Protein AF-A0A2L0EKX7-F1 (afdb_monomer)

Nearest PDB structures (foldseek):
  4c5m-assembly2_A  TM=6.163E-01  e=2.357E+00  Staphylococcus aureus subsp. aureus Mu50
  4c5n-assembly2_B  TM=6.212E-01  e=2.911E+00  Staphylococcus aureus
  4c5n-assembly1_A  TM=6.226E-01  e=3.410E+00  Staphylococcus aureus
  5f3p-assembly1_A  TM=3.012E-01  e=1.909E+00  Entamoeba histolytica
  7qhm-assembly1_S  TM=2.044E-01  e=2.761E+00  Corynebacterium glutamicum ATCC 13032

pLDDT: mean 82.12, std 18.7, range [36.62, 98.56]

Secondary structure (DSSP, 8-state):
-----PPPEEEEE---TTT--EEEEEESSSS-EEEEES------------S-HHHHHHHHH-TTS-EEEE-SS-TTEE-TT---TTTSPPHHHH-HHHHHHHHHHHHHHHHHHHHHHTTS--SGGGTT-B-HHHHHHHHHHHHHHHHHHHHHHHHTT--SS-GGG--HHHHGGGTTTTTGGG-EEEESS-TTSPPB-TTTT--TTSTTTTSHHHHHHHHHHH-TTTSGGG-BHHHHHHHHHHHHHHHHHHH-SB-GGG-BSSSSSSEEEEE-----GGGSPPPGGGGT----EE-----

Foldseek 3Di:
DPPPFDQKDKDWDADDPPPQWIWMWIDRPDFIKIKIANDDDDPDDDSDSDPDVVVVVCVVRPVVGIFIDGAPDGALEDAALFDDPPQDDACVPRPVPVLVVLLVLLVVLQVLLVVVCVPQPQAPVQQQPFDPSLLVLLLSLVVLLLVLLLVSCVSQPNPPDDSVPDDLLSSLVVCPSLVQLQWWKDFPVRNNNDIDRLCVQQDNVCRQVSRLLSVLNVCCVVPVPPSRSSSGSNSSVSSSVSSVSSSCSRRNQAHPPRPGSADVGRMDTPGDDDDRRNSGHHYNVSVPDHHRDYHRDDD

Organism: Sorangium cellulosum (NCBI:txid56)

Solvent-accessible surface area (backbone atoms only — not comparable to full-atom values): 16769 Å² total; per-residue (Å²): 133,81,79,80,79,55,77,55,41,76,48,82,48,80,71,51,100,83,76,62,54,25,43,34,38,38,34,61,80,66,80,42,32,19,37,38,34,87,68,94,74,74,86,80,89,64,88,60,93,63,95,53,61,70,63,51,47,38,62,73,62,35,70,91,54,51,52,74,31,57,38,77,52,58,76,15,28,41,44,45,58,45,47,33,90,94,38,45,81,54,35,66,81,77,34,49,68,61,50,52,51,55,50,51,55,51,50,58,52,50,56,54,51,53,60,48,44,76,80,48,62,70,35,76,90,42,32,70,48,51,44,73,67,34,36,52,50,24,48,52,24,45,50,49,35,53,51,53,43,49,52,36,40,55,60,22,67,64,66,96,58,64,78,91,73,65,48,46,79,57,47,49,58,46,39,68,78,48,39,40,48,47,36,26,34,31,44,64,90,35,79,79,26,77,67,48,42,63,36,56,58,58,33,82,92,42,37,47,69,40,27,64,40,57,34,29,37,52,44,35,71,76,34,54,81,85,30,40,70,49,24,9,43,45,31,24,52,37,26,45,48,37,33,53,47,52,53,33,31,32,54,42,74,64,42,64,90,74,48,54,76,44,82,87,41,64,48,38,78,75,38,75,62,86,76,61,47,29,73,42,40,41,54,21,61,74,79,75,38,90,63,76,42,80,42,64,60,89,120

Structure (mmCIF, N/CA/C/O backbone):
data_AF-A0A2L0EKX7-F1
#
_entry.id   AF-A0A2L0EKX7-F1
#
loop_
_atom_site.group_PDB
_atom_site.id
_atom_site.type_symbol
_atom_site.label_atom_id
_atom_site.label_alt_id
_atom_site.label_comp_id
_atom_site.label_asym_id
_atom_site.label_entity_id
_atom_site.label_seq_id
_atom_site.pdbx_PDB_ins_code
_atom_site.Cartn_x
_atom_site.Cartn_y
_atom_site.Cartn_z
_atom_site.occupancy
_atom_site.B_iso_or_equiv
_atom_site.auth_seq_id
_atom_site.auth_comp_id
_atom_site.auth_asym_id
_atom_site.auth_atom_id
_atom_site.pdbx_PDB_model_num
ATOM 1 N N . MET A 1 1 ? 23.003 -1.227 -48.800 1.00 36.88 1 MET A N 1
ATOM 2 C CA . MET A 1 1 ? 23.082 -1.007 -47.342 1.00 36.88 1 MET A CA 1
ATOM 3 C C . MET A 1 1 ? 22.252 -2.082 -46.667 1.00 36.88 1 MET A C 1
ATOM 5 O O . MET A 1 1 ? 21.039 -1.962 -46.599 1.00 36.88 1 MET A O 1
ATOM 9 N N . THR A 1 2 ? 22.884 -3.186 -46.284 1.00 37.88 2 THR A N 1
ATOM 10 C CA . THR A 1 2 ? 22.258 -4.209 -45.441 1.00 37.88 2 THR A CA 1
ATOM 11 C C . THR A 1 2 ? 22.077 -3.606 -44.055 1.00 37.88 2 THR A C 1
ATOM 13 O O . THR A 1 2 ? 23.069 -3.246 -43.427 1.00 37.88 2 THR A O 1
ATOM 16 N N . ALA A 1 3 ? 20.832 -3.429 -43.613 1.00 40.19 3 ALA A N 1
ATOM 17 C CA . ALA A 1 3 ? 20.549 -3.046 -42.237 1.00 40.19 3 ALA A CA 1
ATOM 18 C C . ALA A 1 3 ? 21.161 -4.113 -41.320 1.00 40.19 3 ALA A C 1
ATOM 20 O O . ALA A 1 3 ? 20.776 -5.280 -41.388 1.00 40.19 3 ALA A O 1
ATOM 21 N N . GLU A 1 4 ? 22.163 -3.738 -40.525 1.00 42.66 4 GLU A N 1
ATOM 22 C CA . G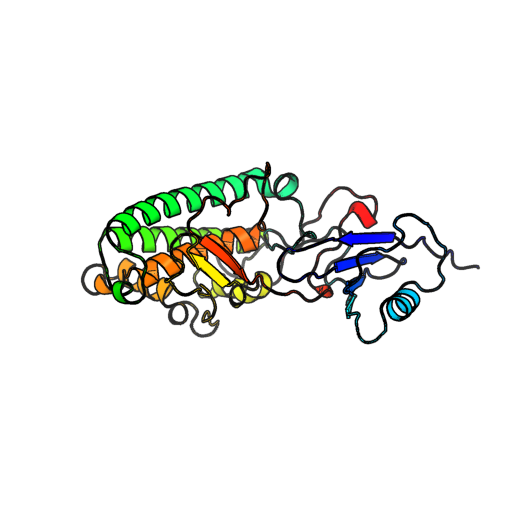LU A 1 4 ? 22.688 -4.608 -39.480 1.00 42.66 4 GLU A CA 1
ATOM 23 C C . GLU A 1 4 ? 21.555 -4.894 -38.493 1.00 42.66 4 GLU A C 1
ATOM 25 O O . GLU A 1 4 ? 21.128 -4.025 -37.733 1.00 42.66 4 GLU A O 1
ATOM 30 N N . THR A 1 5 ? 21.028 -6.117 -38.532 1.00 47.66 5 THR A N 1
ATOM 31 C CA . THR A 1 5 ? 20.102 -6.624 -37.521 1.00 47.66 5 THR A CA 1
ATOM 32 C C . THR A 1 5 ? 20.838 -6.651 -36.187 1.00 47.66 5 THR A C 1
ATOM 34 O O . THR A 1 5 ? 21.756 -7.459 -36.011 1.00 47.66 5 THR A O 1
ATOM 37 N N . LYS A 1 6 ? 20.469 -5.749 -35.270 1.00 54.22 6 LYS A N 1
ATOM 38 C CA . LYS A 1 6 ? 21.009 -5.729 -33.908 1.00 54.22 6 LYS A CA 1
ATOM 39 C C . LYS A 1 6 ? 20.701 -7.064 -33.211 1.00 54.22 6 LYS A C 1
ATOM 41 O O . LYS A 1 6 ? 19.631 -7.631 -33.439 1.00 54.22 6 LYS A O 1
ATOM 46 N N . PRO A 1 7 ? 21.625 -7.593 -32.390 1.00 56.56 7 PRO A N 1
ATOM 47 C CA . PRO A 1 7 ? 21.391 -8.829 -31.658 1.00 56.56 7 PRO A CA 1
ATOM 48 C C . PRO A 1 7 ? 20.233 -8.647 -30.675 1.00 56.56 7 PRO A C 1
ATOM 50 O O . PRO A 1 7 ? 20.170 -7.658 -29.947 1.00 56.56 7 PRO A O 1
ATOM 53 N N . VAL A 1 8 ? 19.332 -9.624 -30.661 1.00 56.97 8 VAL A N 1
ATOM 54 C CA . VAL A 1 8 ? 18.144 -9.629 -29.807 1.00 56.97 8 VAL A CA 1
ATOM 55 C C . VAL A 1 8 ? 18.555 -10.058 -28.409 1.00 56.97 8 VAL A C 1
ATOM 57 O O . VAL A 1 8 ? 19.144 -11.127 -28.233 1.00 56.97 8 VAL A O 1
ATOM 60 N N . LYS A 1 9 ? 18.226 -9.250 -27.404 1.00 62.31 9 LYS A N 1
ATOM 61 C CA . LYS A 1 9 ? 18.504 -9.564 -26.001 1.00 62.31 9 LYS A CA 1
ATOM 62 C C . LYS A 1 9 ? 17.215 -9.948 -25.297 1.00 62.31 9 LYS A C 1
ATOM 64 O O . LYS A 1 9 ? 16.202 -9.269 -25.429 1.00 62.31 9 LYS A O 1
ATOM 69 N N . CYS A 1 10 ? 17.254 -11.048 -24.550 1.00 57.09 10 CYS A N 1
ATOM 70 C CA . CYS A 1 10 ? 16.098 -11.569 -23.833 1.00 57.09 10 CYS A CA 1
ATOM 71 C C . CYS A 1 10 ? 16.437 -11.781 -22.356 1.00 57.09 10 CYS A C 1
ATOM 73 O O . CYS A 1 10 ? 17.461 -12.383 -22.031 1.00 57.09 10 CYS A O 1
ATOM 75 N N . TRP A 1 11 ? 15.571 -11.304 -21.466 1.00 60.41 11 TRP A N 1
ATOM 76 C CA . TRP A 1 11 ? 15.699 -11.484 -20.026 1.00 60.41 11 TRP A CA 1
ATOM 77 C C . TRP A 1 11 ? 14.497 -12.241 -19.472 1.00 60.41 11 TRP A C 1
ATOM 79 O O . TRP A 1 11 ? 13.352 -11.840 -19.679 1.00 60.41 11 TRP A O 1
ATOM 89 N N . HIS A 1 12 ? 14.757 -13.353 -18.780 1.00 58.75 12 HIS A N 1
ATOM 90 C CA . HIS A 1 12 ? 13.716 -14.186 -18.181 1.00 58.75 12 HIS A CA 1
ATOM 91 C C . HIS A 1 12 ? 13.520 -13.862 -16.713 1.00 58.75 12 HIS A C 1
ATOM 93 O O . HIS A 1 12 ? 14.464 -13.880 -15.925 1.00 58.75 12 HIS A O 1
ATOM 99 N N . VAL A 1 13 ? 12.264 -13.704 -16.335 1.00 57.97 13 VAL A N 1
ATOM 100 C CA . VAL A 1 13 ? 11.831 -13.528 -14.961 1.00 57.97 13 VAL A CA 1
ATOM 101 C C . VAL A 1 13 ? 10.973 -14.724 -14.576 1.00 57.97 13 VAL A C 1
ATOM 103 O O . VAL A 1 13 ? 9.872 -14.923 -15.100 1.00 57.97 13 VAL A O 1
ATOM 106 N N . LYS A 1 14 ? 11.501 -15.572 -13.684 1.00 54.91 14 LYS A N 1
ATOM 107 C CA . LYS A 1 14 ? 10.891 -16.859 -13.324 1.00 54.91 14 LYS A CA 1
ATOM 108 C C . LYS A 1 14 ? 10.283 -16.870 -11.910 1.00 54.91 14 LYS A C 1
ATOM 110 O O . LYS A 1 14 ? 10.980 -16.595 -10.943 1.00 54.91 14 LYS A O 1
ATOM 115 N N . ARG A 1 15 ? 9.039 -17.383 -11.861 1.00 54.44 15 ARG A N 1
ATOM 116 C CA . ARG A 1 15 ? 8.224 -17.949 -10.756 1.00 54.44 15 ARG A CA 1
ATOM 117 C C . ARG A 1 15 ? 7.803 -17.021 -9.602 1.00 54.44 15 ARG A C 1
ATOM 119 O O . ARG A 1 15 ? 8.579 -16.761 -8.690 1.00 54.44 15 ARG A O 1
ATOM 126 N N . THR A 1 16 ? 6.498 -16.734 -9.542 1.00 44.91 16 THR A N 1
ATOM 127 C CA . THR A 1 16 ? 5.769 -16.462 -8.290 1.00 44.91 16 THR A CA 1
ATOM 128 C C . THR A 1 16 ? 5.060 -17.737 -7.812 1.00 44.91 16 THR A C 1
ATOM 130 O O . THR A 1 16 ? 4.526 -18.501 -8.617 1.00 44.91 16 THR A O 1
ATOM 133 N N . GLY A 1 17 ? 5.056 -17.982 -6.499 1.00 40.47 17 GLY A N 1
ATOM 134 C CA . GLY A 1 17 ? 4.454 -19.168 -5.867 1.00 40.47 17 GLY A CA 1
ATOM 135 C C . GLY A 1 17 ? 2.922 -19.178 -5.792 1.00 40.47 17 GLY A C 1
ATOM 136 O O . GLY A 1 17 ? 2.373 -20.111 -5.221 1.00 40.47 17 GLY A O 1
ATOM 137 N N . VAL A 1 18 ? 2.240 -18.170 -6.352 1.00 43.12 18 VAL A N 1
ATOM 138 C CA . VAL A 1 18 ? 0.773 -18.031 -6.266 1.00 43.12 18 VAL A CA 1
ATOM 139 C C . VAL A 1 18 ? 0.099 -18.070 -7.647 1.00 43.12 18 VAL A C 1
ATOM 141 O O . VAL A 1 18 ? -0.914 -18.744 -7.785 1.00 43.12 18 VAL A O 1
ATOM 144 N N . ASN A 1 19 ? 0.687 -17.457 -8.692 1.00 49.72 19 ASN A N 1
ATOM 145 C CA . ASN A 1 19 ? 0.026 -17.303 -10.006 1.00 49.72 19 ASN A CA 1
ATOM 146 C C . ASN A 1 19 ? 0.719 -18.008 -11.195 1.00 49.72 19 ASN A C 1
ATOM 148 O O . ASN A 1 19 ? 0.167 -18.009 -12.287 1.00 49.72 19 ASN A O 1
ATOM 152 N N . ASN A 1 20 ? 1.888 -18.644 -11.018 1.00 55.91 20 ASN A N 1
ATOM 153 C CA . ASN A 1 20 ? 2.605 -19.407 -12.068 1.00 55.91 20 ASN A CA 1
ATOM 154 C C . ASN A 1 20 ? 2.961 -18.644 -13.370 1.00 55.91 20 ASN A C 1
ATOM 156 O O . ASN A 1 20 ? 3.326 -19.269 -14.367 1.00 55.91 20 ASN A O 1
ATOM 160 N N . ASP A 1 21 ? 2.937 -17.313 -13.366 1.00 57.66 21 ASP A N 1
ATOM 161 C CA . ASP A 1 21 ? 3.226 -16.511 -14.557 1.00 57.66 21 ASP A CA 1
ATOM 162 C C . ASP A 1 21 ? 4.738 -16.420 -14.858 1.00 57.66 21 ASP A C 1
ATOM 164 O O . ASP A 1 21 ? 5.555 -16.194 -13.957 1.00 57.66 21 ASP A O 1
ATOM 168 N N . HIS A 1 22 ? 5.124 -16.559 -16.133 1.00 63.16 22 HIS A N 1
ATOM 169 C CA . HIS A 1 22 ? 6.474 -16.248 -16.618 1.00 63.16 22 HIS A CA 1
ATOM 170 C C . HIS A 1 22 ? 6.474 -14.930 -17.384 1.00 63.16 22 HIS A C 1
ATOM 172 O O . HIS A 1 22 ? 5.617 -14.719 -18.244 1.00 63.16 22 HIS A O 1
ATOM 178 N N . ILE A 1 23 ? 7.467 -14.083 -17.107 1.00 68.88 23 ILE A N 1
ATOM 179 C CA . ILE A 1 23 ? 7.652 -12.801 -17.789 1.00 68.88 23 ILE A CA 1
ATOM 180 C C . ILE A 1 23 ? 8.993 -12.823 -18.522 1.00 68.88 23 ILE A C 1
ATOM 182 O O . ILE A 1 23 ? 10.018 -13.200 -17.954 1.00 68.88 23 ILE A O 1
ATOM 186 N N . TRP A 1 24 ? 8.986 -12.428 -19.789 1.00 68.62 24 TRP A N 1
ATOM 187 C CA . TRP A 1 24 ? 10.181 -12.276 -20.613 1.00 68.62 24 TRP A CA 1
ATOM 188 C C . TRP A 1 24 ? 10.269 -10.836 -21.099 1.00 68.62 24 TRP A 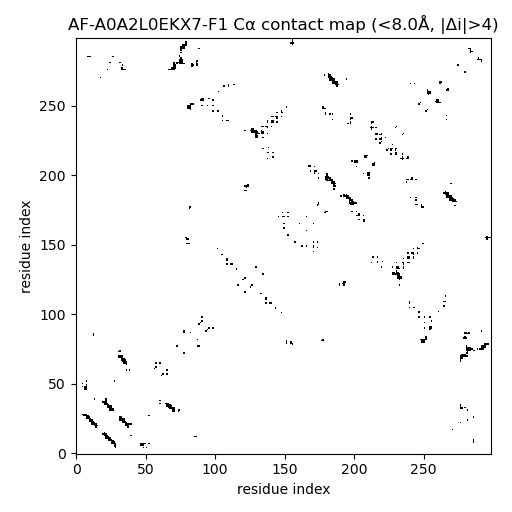C 1
ATOM 190 O O . TRP A 1 24 ? 9.284 -10.311 -21.606 1.00 68.62 24 TRP A O 1
ATOM 200 N N . VAL A 1 25 ? 11.430 -10.204 -20.966 1.00 66.69 25 VAL A N 1
ATOM 201 C CA . VAL A 1 25 ? 11.707 -8.890 -21.560 1.00 66.69 25 VAL A CA 1
ATOM 202 C C . VAL A 1 25 ? 12.544 -9.098 -22.813 1.00 66.69 25 VAL A C 1
ATOM 204 O O . VAL A 1 25 ? 13.513 -9.855 -22.765 1.00 66.69 25 VAL A O 1
ATOM 207 N N . ILE A 1 26 ? 12.192 -8.442 -23.915 1.00 66.69 26 ILE A N 1
ATOM 208 C CA . ILE A 1 26 ? 12.913 -8.533 -25.190 1.00 66.69 26 ILE A CA 1
ATOM 209 C C . ILE A 1 26 ? 13.280 -7.138 -25.681 1.00 66.69 26 ILE A C 1
ATOM 211 O O . ILE A 1 26 ? 12.448 -6.234 -25.652 1.00 66.69 26 ILE A O 1
ATOM 215 N N . ASP A 1 27 ? 14.510 -7.002 -26.165 1.00 67.81 27 ASP A N 1
ATOM 216 C CA . ASP A 1 27 ? 15.001 -5.863 -26.938 1.00 67.81 27 ASP A CA 1
ATOM 217 C C . ASP A 1 27 ? 15.516 -6.371 -28.295 1.00 67.81 27 ASP A C 1
ATOM 219 O O . ASP A 1 27 ? 16.438 -7.187 -28.347 1.00 67.81 27 ASP A O 1
ATOM 223 N N . ASP A 1 28 ? 14.887 -5.928 -29.384 1.00 62.66 28 ASP A N 1
ATOM 224 C CA . ASP A 1 28 ? 15.230 -6.253 -30.774 1.00 62.66 28 ASP A CA 1
ATOM 225 C C . ASP A 1 28 ? 15.842 -5.057 -31.535 1.00 62.66 28 ASP A C 1
ATOM 227 O O . ASP A 1 28 ? 15.971 -5.083 -32.760 1.00 62.66 28 ASP A O 1
ATOM 231 N N . GLY A 1 29 ? 16.249 -4.005 -30.814 1.00 53.81 29 GLY A N 1
ATOM 232 C CA . GLY A 1 29 ? 16.742 -2.753 -31.386 1.00 53.81 29 GLY A CA 1
ATOM 233 C C . GLY A 1 29 ? 15.667 -1.678 -31.584 1.00 53.81 29 GLY A C 1
ATOM 234 O O . GLY A 1 29 ? 16.020 -0.578 -32.023 1.00 53.81 29 GLY A O 1
ATOM 235 N N . GLY A 1 30 ? 14.402 -1.983 -31.259 1.00 57.81 30 GLY A N 1
ATOM 236 C CA . GLY A 1 30 ? 13.270 -1.059 -31.130 1.00 57.81 30 GLY A CA 1
ATOM 237 C C . GLY A 1 30 ? 12.854 -0.813 -29.662 1.00 57.81 30 GLY A C 1
ATOM 238 O O . GLY A 1 30 ? 13.700 -0.858 -28.769 1.00 57.81 30 GLY A O 1
ATOM 239 N N . PRO A 1 31 ? 11.574 -0.496 -29.370 1.00 56.25 31 PRO A N 1
ATOM 240 C CA . PRO A 1 31 ? 11.098 -0.414 -27.988 1.00 56.25 31 PRO A CA 1
ATOM 241 C C . PRO A 1 31 ? 11.121 -1.802 -27.335 1.00 56.25 31 PRO A C 1
ATOM 243 O O . PRO A 1 31 ? 10.808 -2.800 -27.977 1.00 56.25 31 PRO A O 1
ATOM 246 N N . SER A 1 32 ? 11.456 -1.874 -26.048 1.00 63.88 32 SER A N 1
ATOM 247 C CA . SER A 1 32 ? 11.429 -3.147 -25.325 1.00 63.88 32 SER A CA 1
ATOM 248 C C . SER A 1 32 ? 10.002 -3.645 -25.123 1.00 63.88 32 SER A C 1
ATOM 250 O O . SER A 1 32 ? 9.089 -2.856 -24.866 1.00 63.88 32 SER A O 1
ATOM 252 N N . TYR A 1 33 ? 9.826 -4.961 -25.189 1.00 62.16 33 TYR A N 1
ATOM 253 C CA . TYR A 1 33 ? 8.539 -5.619 -24.982 1.00 62.16 33 TYR A CA 1
ATOM 254 C C . TYR A 1 33 ? 8.595 -6.579 -23.804 1.00 62.16 33 TYR A C 1
ATOM 256 O O . TYR A 1 33 ? 9.589 -7.279 -23.604 1.00 62.16 33 TYR A O 1
ATOM 264 N N . LEU A 1 34 ? 7.491 -6.655 -23.068 1.00 67.38 34 LEU A N 1
ATOM 265 C CA . LEU A 1 34 ? 7.269 -7.637 -22.019 1.00 67.38 34 LEU A CA 1
ATOM 266 C C . LEU A 1 34 ? 6.261 -8.677 -22.498 1.00 67.38 34 LEU A C 1
ATOM 268 O O . LEU A 1 34 ? 5.191 -8.349 -23.012 1.00 67.38 34 LEU A O 1
ATOM 272 N N . ILE A 1 35 ? 6.630 -9.943 -22.333 1.00 62.81 35 ILE A N 1
ATOM 273 C CA . ILE A 1 35 ? 5.862 -11.104 -22.760 1.00 62.81 35 ILE A CA 1
ATOM 274 C C . ILE A 1 35 ? 5.468 -11.921 -21.541 1.00 62.81 35 ILE A C 1
ATOM 276 O O . ILE A 1 35 ? 6.332 -12.450 -20.840 1.00 62.81 35 ILE A O 1
ATOM 280 N N . LYS A 1 36 ? 4.162 -12.078 -21.328 1.00 64.38 36 LYS A N 1
ATOM 281 C CA . LYS A 1 36 ? 3.606 -12.945 -20.284 1.00 64.38 36 LYS A CA 1
ATOM 282 C C . LYS A 1 36 ? 3.141 -14.274 -20.883 1.00 64.38 36 LYS A C 1
ATOM 284 O O . LYS A 1 36 ? 2.358 -14.274 -21.834 1.00 64.38 36 LYS A O 1
ATOM 289 N N . GLY A 1 37 ? 3.605 -15.401 -20.335 1.00 60.59 37 GLY A N 1
ATOM 290 C CA . GLY A 1 37 ? 3.249 -16.743 -20.817 1.00 60.59 37 GLY A CA 1
ATOM 291 C C . GLY A 1 37 ? 3.456 -17.867 -19.791 1.00 60.59 37 GLY A C 1
ATOM 292 O O . GLY A 1 37 ? 4.055 -17.668 -18.741 1.00 60.59 37 GLY A O 1
ATOM 293 N N . ASN A 1 38 ? 2.982 -19.076 -20.114 1.00 56.38 38 ASN A N 1
ATOM 294 C CA . ASN A 1 38 ? 2.953 -20.240 -19.204 1.00 56.38 38 ASN A CA 1
ATOM 295 C C . ASN A 1 38 ? 4.140 -21.214 -19.356 1.00 56.38 38 ASN A C 1
ATOM 297 O O . ASN A 1 38 ? 4.052 -22.365 -18.927 1.00 56.38 38 ASN A O 1
ATOM 301 N N . TRP A 1 39 ? 5.237 -20.814 -20.007 1.00 53.22 39 TRP A N 1
ATOM 302 C CA . TRP A 1 39 ? 6.321 -21.741 -20.366 1.00 53.22 39 TRP A CA 1
ATOM 303 C C . TRP A 1 39 ? 7.660 -21.428 -19.685 1.00 53.22 39 TRP A C 1
ATOM 305 O O . TRP A 1 39 ? 8.157 -20.303 -19.711 1.00 53.22 39 TRP A O 1
ATOM 315 N N . ALA A 1 40 ? 8.265 -22.472 -19.104 1.00 50.00 40 ALA A N 1
ATOM 316 C CA . ALA A 1 40 ? 9.406 -22.390 -18.190 1.00 50.00 40 ALA A CA 1
ATOM 317 C C . ALA A 1 40 ? 10.795 -22.554 -18.833 1.00 50.00 40 ALA A C 1
ATOM 319 O O . ALA A 1 40 ? 11.796 -22.452 -18.120 1.00 50.00 40 ALA A O 1
ATOM 320 N N . ARG A 1 41 ? 10.880 -22.859 -20.134 1.00 49.78 41 ARG A N 1
ATOM 321 C CA . ARG A 1 41 ? 12.147 -23.112 -20.837 1.00 49.78 41 ARG A CA 1
ATOM 322 C C . ARG A 1 41 ? 12.135 -22.440 -22.207 1.00 49.78 41 ARG A C 1
ATOM 324 O O . ARG A 1 41 ? 11.596 -22.996 -23.156 1.00 49.78 41 ARG A O 1
ATOM 331 N N . MET A 1 42 ? 12.771 -21.278 -22.311 1.00 50.69 42 MET A N 1
ATOM 332 C CA . MET A 1 42 ? 13.424 -20.906 -23.567 1.00 50.69 42 MET A CA 1
ATOM 333 C C . MET A 1 42 ? 14.881 -21.372 -23.507 1.00 50.69 42 MET A C 1
ATOM 335 O O . MET A 1 42 ? 15.436 -21.465 -22.406 1.00 50.69 42 MET A O 1
ATOM 339 N N . PRO A 1 43 ? 15.523 -21.662 -24.648 1.00 43.06 43 PRO A N 1
ATOM 340 C CA . PRO A 1 43 ? 16.970 -21.776 -24.697 1.00 43.06 43 PRO A CA 1
ATOM 341 C C . PRO A 1 43 ? 17.560 -20.394 -24.388 1.00 43.06 43 PRO A C 1
ATOM 343 O O . PRO A 1 43 ? 17.609 -19.512 -25.239 1.00 43.06 43 PRO A O 1
ATOM 346 N N . ILE A 1 44 ? 17.949 -20.187 -23.133 1.00 45.03 44 ILE A N 1
ATOM 347 C CA . ILE A 1 44 ? 18.762 -19.045 -22.719 1.00 45.03 44 ILE A CA 1
ATOM 348 C C . ILE A 1 44 ? 20.144 -19.248 -23.364 1.00 45.03 44 ILE A C 1
ATOM 350 O O . ILE A 1 44 ? 20.696 -20.344 -23.278 1.00 45.03 44 ILE A O 1
ATOM 354 N N . ASN A 1 45 ? 20.679 -18.200 -23.995 1.00 39.78 45 ASN A N 1
ATOM 355 C CA . ASN A 1 45 ? 21.982 -18.128 -24.678 1.00 39.78 45 ASN A CA 1
ATOM 356 C C . ASN A 1 45 ? 22.095 -18.765 -26.071 1.00 39.78 45 ASN A C 1
ATOM 358 O O . ASN A 1 45 ? 22.903 -19.670 -26.282 1.00 39.78 45 ASN A O 1
ATOM 362 N N . ARG A 1 46 ? 21.424 -18.182 -27.068 1.00 39.94 46 ARG A N 1
ATOM 363 C CA . ARG A 1 46 ? 22.042 -18.037 -28.393 1.00 39.94 46 ARG A CA 1
ATOM 364 C C . ARG A 1 46 ? 21.740 -16.652 -28.945 1.00 39.94 46 ARG A C 1
ATOM 366 O O . ARG A 1 46 ? 20.577 -16.271 -29.031 1.00 39.94 46 ARG A O 1
ATOM 373 N N . GLU A 1 47 ? 22.782 -15.926 -29.337 1.00 40.00 47 GLU A N 1
ATOM 374 C CA . GLU A 1 47 ? 22.684 -14.857 -30.331 1.00 40.00 47 GLU A CA 1
ATOM 375 C C . GLU A 1 47 ? 22.188 -15.481 -31.646 1.00 40.00 47 GLU A C 1
ATOM 377 O O . GLU A 1 47 ? 22.957 -15.768 -32.560 1.00 40.00 47 GLU A O 1
ATOM 382 N N . GLU A 1 48 ? 20.901 -15.796 -31.739 1.00 43.25 48 GLU A N 1
ATOM 383 C CA . GLU A 1 48 ? 20.311 -16.174 -33.012 1.00 43.25 48 GLU A CA 1
ATOM 384 C C . GLU A 1 48 ? 19.917 -14.886 -33.721 1.00 43.25 48 GLU A C 1
ATOM 386 O O . GLU A 1 48 ? 19.070 -14.127 -33.249 1.00 43.25 48 GLU A O 1
ATOM 391 N N . LYS A 1 49 ? 20.557 -14.636 -34.869 1.00 40.19 49 LYS A N 1
ATOM 392 C CA . LYS A 1 49 ? 20.111 -13.645 -35.850 1.00 40.19 49 LYS A CA 1
ATOM 393 C C . LYS A 1 49 ? 18.719 -14.054 -36.337 1.00 40.19 49 LYS A C 1
ATOM 395 O O . LYS A 1 49 ? 18.592 -14.746 -37.343 1.00 40.19 49 LYS A O 1
ATOM 400 N N . ARG A 1 50 ? 17.678 -13.689 -35.593 1.00 48.22 50 ARG A N 1
ATOM 401 C CA . ARG A 1 50 ? 16.284 -13.904 -35.984 1.00 48.22 50 ARG A CA 1
ATOM 402 C C . ARG A 1 50 ? 15.752 -12.628 -36.612 1.00 48.22 50 ARG A C 1
ATOM 404 O O . ARG A 1 50 ? 15.954 -11.539 -36.088 1.00 48.22 50 ARG A O 1
ATOM 411 N N . SER A 1 51 ? 15.089 -12.775 -37.752 1.00 46.09 51 SER A N 1
ATOM 412 C CA . SER A 1 51 ? 14.582 -11.665 -38.560 1.00 46.09 51 SER A CA 1
ATOM 413 C C . SER A 1 51 ? 13.408 -10.922 -37.914 1.00 46.09 51 SER A C 1
ATOM 415 O O . SER A 1 51 ? 13.191 -9.766 -38.260 1.00 46.09 51 SER A O 1
ATOM 417 N N . ASN A 1 52 ? 12.658 -11.560 -37.000 1.00 54.72 52 ASN A N 1
ATOM 418 C CA . ASN A 1 52 ? 11.569 -10.931 -36.243 1.00 54.72 52 ASN A CA 1
ATOM 419 C C . ASN A 1 52 ? 11.215 -11.735 -34.964 1.00 54.72 52 ASN A C 1
ATOM 421 O O . ASN A 1 52 ? 10.420 -12.677 -35.017 1.00 54.72 52 ASN A O 1
ATOM 425 N N . PRO A 1 53 ? 11.775 -11.376 -33.796 1.00 55.41 53 PRO A N 1
ATOM 426 C CA . PRO A 1 53 ? 11.538 -12.096 -32.543 1.00 55.41 53 PRO A CA 1
ATOM 427 C C . PRO A 1 53 ? 10.082 -12.019 -32.098 1.00 55.41 53 PRO A C 1
ATOM 429 O O . PRO A 1 53 ? 9.544 -12.981 -31.569 1.00 55.41 53 PRO A O 1
ATOM 432 N N . ARG A 1 54 ? 9.406 -10.894 -32.320 1.00 55.19 54 ARG A N 1
ATOM 433 C CA . ARG A 1 54 ? 8.033 -10.702 -31.850 1.00 55.19 54 ARG A CA 1
ATOM 434 C C . ARG A 1 54 ? 7.066 -11.715 -32.471 1.00 55.19 54 ARG A C 1
ATOM 436 O O . ARG A 1 54 ? 6.268 -12.321 -31.750 1.00 55.19 54 ARG A O 1
ATOM 443 N N . ASP A 1 55 ? 7.178 -11.934 -33.779 1.00 56.34 55 ASP A N 1
ATOM 444 C CA . ASP A 1 55 ? 6.335 -12.884 -34.513 1.00 56.34 55 ASP A CA 1
ATOM 445 C C . ASP A 1 55 ? 6.714 -14.341 -34.228 1.00 56.34 55 ASP A C 1
ATOM 447 O O . ASP A 1 55 ? 5.829 -15.193 -34.095 1.00 56.34 55 ASP A O 1
ATOM 451 N N . ASP A 1 56 ? 8.005 -14.623 -34.039 1.00 58.31 56 ASP A N 1
ATOM 452 C CA . ASP A 1 56 ? 8.478 -15.946 -33.631 1.00 58.31 56 ASP A CA 1
ATOM 453 C C . ASP A 1 56 ? 7.966 -16.309 -32.235 1.00 58.31 56 ASP A C 1
ATOM 455 O O . ASP A 1 56 ? 7.474 -17.415 -32.029 1.00 58.31 56 ASP A O 1
ATOM 459 N N . PHE A 1 57 ? 8.006 -15.382 -31.275 1.00 58.00 57 PHE A N 1
ATOM 460 C CA . PHE A 1 57 ? 7.502 -15.617 -29.922 1.00 58.00 57 PHE A CA 1
ATOM 461 C C . PHE A 1 57 ? 5.979 -15.816 -29.927 1.00 58.00 57 PHE A C 1
ATOM 463 O O . PHE A 1 57 ? 5.492 -16.799 -29.368 1.00 58.00 57 PHE A O 1
ATOM 470 N N . ALA A 1 58 ? 5.213 -14.966 -30.617 1.00 56.97 58 ALA A N 1
ATOM 471 C CA . ALA A 1 58 ? 3.765 -15.154 -30.747 1.00 56.97 58 ALA A CA 1
ATOM 472 C C . ALA A 1 58 ? 3.404 -16.503 -31.407 1.00 56.97 58 ALA A C 1
ATOM 474 O O . ALA A 1 58 ? 2.394 -17.124 -31.070 1.00 56.97 58 ALA A O 1
ATOM 475 N N . THR A 1 59 ? 4.249 -16.987 -32.320 1.00 58.16 59 THR A N 1
ATOM 476 C CA . THR A 1 59 ? 4.098 -18.297 -32.966 1.00 58.16 59 THR A CA 1
ATOM 477 C C . THR A 1 59 ? 4.478 -19.451 -32.027 1.00 58.16 59 THR A C 1
ATOM 479 O O . THR A 1 59 ? 3.744 -20.435 -31.955 1.00 58.16 59 THR A O 1
ATOM 482 N N . TYR A 1 60 ? 5.557 -19.319 -31.248 1.00 52.69 60 TYR A N 1
ATOM 483 C CA . TYR A 1 60 ? 6.051 -20.339 -30.310 1.00 52.69 60 TYR A CA 1
ATOM 484 C C . TYR A 1 60 ? 5.158 -20.534 -29.078 1.00 52.69 60 TYR A C 1
ATOM 486 O O . TYR A 1 60 ? 4.959 -21.662 -28.633 1.00 52.69 60 TYR A O 1
ATOM 494 N N . PHE A 1 61 ? 4.627 -19.450 -28.511 1.00 52.91 61 PHE A N 1
ATOM 495 C CA . PHE A 1 61 ? 3.785 -19.500 -27.309 1.00 52.91 61 PHE A CA 1
ATOM 496 C C . PHE A 1 61 ? 2.287 -19.656 -27.630 1.00 52.91 61 PHE A C 1
ATOM 498 O O . PHE A 1 61 ? 1.478 -19.920 -26.735 1.00 52.91 61 PHE A O 1
ATOM 505 N N . GLY A 1 62 ? 1.933 -19.567 -28.916 1.00 48.09 62 GLY A N 1
ATOM 506 C CA . GLY A 1 62 ? 0.569 -19.568 -29.420 1.00 48.09 62 GLY A CA 1
ATOM 507 C C . GLY A 1 62 ? -0.058 -18.181 -29.304 1.00 48.09 62 GLY A C 1
ATOM 508 O O . GLY A 1 62 ? -0.255 -17.672 -28.203 1.00 48.09 62 GLY A O 1
ATOM 509 N N . LYS A 1 63 ? -0.453 -17.602 -30.445 1.00 50.44 63 LYS A N 1
ATOM 510 C CA . LYS A 1 63 ? -0.972 -16.224 -30.569 1.00 50.44 63 LYS A CA 1
ATOM 511 C C . LYS A 1 63 ? -2.104 -15.871 -29.590 1.00 50.44 63 LYS A C 1
ATOM 513 O O . LYS A 1 63 ? -2.268 -14.708 -29.251 1.00 50.44 63 LYS A O 1
ATOM 518 N N . ASN A 1 64 ? -2.841 -16.869 -29.099 1.00 49.19 64 ASN A N 1
ATOM 519 C CA . ASN A 1 64 ? -3.980 -16.700 -28.191 1.00 49.19 64 ASN A CA 1
ATOM 520 C C . ASN A 1 64 ? -3.626 -16.862 -26.695 1.00 49.19 64 ASN A C 1
ATOM 522 O O . ASN A 1 64 ? -4.525 -16.851 -25.860 1.00 49.19 64 ASN A O 1
ATOM 526 N N . LYS A 1 65 ? -2.348 -17.071 -26.339 1.00 52.16 65 LYS A N 1
ATOM 527 C CA . LYS A 1 65 ? -1.889 -17.340 -24.958 1.00 52.16 65 LYS A CA 1
ATOM 528 C C . LYS A 1 65 ? -0.747 -16.425 -24.505 1.00 52.16 65 LYS A C 1
ATOM 530 O O . LYS A 1 65 ? -0.062 -16.730 -23.530 1.00 52.16 65 LYS A O 1
ATOM 535 N N . THR A 1 66 ? -0.505 -15.331 -25.223 1.00 59.16 66 THR A N 1
ATOM 536 C CA . THR A 1 66 ? 0.679 -14.489 -25.030 1.00 59.16 66 THR A CA 1
ATOM 537 C C . THR A 1 66 ? 0.300 -13.023 -25.120 1.00 59.16 66 THR A C 1
ATOM 539 O O . THR A 1 66 ? -0.112 -12.549 -26.174 1.00 59.16 66 THR A O 1
ATOM 542 N N . LEU A 1 67 ? 0.444 -12.309 -24.005 1.00 62.56 67 LEU A N 1
ATOM 543 C CA . LEU A 1 67 ? 0.308 -10.855 -23.968 1.00 62.56 67 LEU A CA 1
ATOM 544 C C . LEU A 1 67 ? 1.686 -10.254 -24.225 1.00 62.56 67 LEU A C 1
ATOM 546 O O . LEU A 1 67 ? 2.621 -10.541 -23.475 1.00 62.56 67 LEU A O 1
ATOM 550 N N . ILE A 1 68 ? 1.799 -9.471 -25.296 1.00 67.19 68 ILE A N 1
ATOM 551 C CA . ILE A 1 68 ? 3.016 -8.759 -25.689 1.00 67.19 68 ILE A CA 1
ATOM 552 C C . ILE A 1 68 ? 2.688 -7.275 -25.691 1.00 67.19 68 ILE A C 1
ATOM 554 O O . ILE A 1 68 ? 1.944 -6.810 -26.557 1.00 67.19 68 ILE A O 1
ATOM 558 N N . GLU A 1 69 ? 3.262 -6.534 -24.753 1.00 71.12 69 GLU A N 1
ATOM 559 C CA . GLU A 1 69 ? 3.052 -5.092 -24.652 1.00 71.12 69 GLU A CA 1
ATOM 560 C C . GLU A 1 69 ? 4.395 -4.361 -24.586 1.00 71.12 69 GLU A C 1
ATOM 562 O O . GLU A 1 69 ? 5.353 -4.897 -24.018 1.00 71.12 69 GLU A O 1
ATOM 567 N N . PRO A 1 70 ? 4.500 -3.161 -25.186 1.00 75.50 70 PRO A N 1
ATOM 568 C CA . PRO A 1 70 ? 5.684 -2.332 -25.018 1.00 75.50 70 PRO A CA 1
ATOM 569 C C . PRO A 1 70 ? 5.821 -1.910 -23.551 1.00 75.50 70 PRO A C 1
ATOM 571 O O . PRO A 1 70 ? 4.824 -1.624 -22.886 1.00 75.50 70 PRO A O 1
ATOM 574 N N . CYS A 1 71 ? 7.054 -1.844 -23.054 1.00 79.81 71 CYS A N 1
ATOM 575 C CA . CYS A 1 71 ? 7.326 -1.286 -21.734 1.00 79.81 71 CYS A CA 1
ATOM 576 C C . CYS A 1 71 ? 6.880 0.184 -21.688 1.00 79.81 71 CYS A C 1
ATOM 578 O O . CYS A 1 71 ? 7.188 0.959 -22.594 1.00 79.81 71 CYS A O 1
ATOM 580 N N . SER A 1 72 ? 6.196 0.585 -20.615 1.00 85.38 72 SER A N 1
ATOM 581 C CA . SER A 1 72 ? 5.841 1.997 -20.390 1.00 85.38 72 SER A CA 1
ATOM 582 C C . SER A 1 72 ? 7.063 2.886 -20.117 1.00 85.38 72 SER A C 1
ATOM 584 O O . SER A 1 72 ? 7.042 4.079 -20.417 1.00 85.38 72 SER A O 1
ATOM 586 N N . LEU A 1 73 ? 8.136 2.302 -19.578 1.00 89.56 73 LEU A N 1
ATOM 587 C CA . LEU A 1 73 ? 9.418 2.951 -19.321 1.00 89.56 73 LEU A CA 1
ATOM 588 C C . LEU A 1 73 ? 10.526 2.365 -20.203 1.00 89.56 73 LEU A C 1
ATOM 590 O O . LEU A 1 73 ? 10.449 1.220 -20.652 1.00 89.56 73 LEU A O 1
ATOM 594 N N . GLY A 1 74 ? 11.588 3.143 -20.416 1.00 88.19 74 GLY A N 1
ATOM 595 C CA . GLY A 1 74 ? 12.789 2.673 -21.099 1.00 88.19 74 GLY A CA 1
ATOM 596 C C . GLY A 1 74 ? 13.572 1.637 -20.286 1.00 88.19 74 GLY A C 1
ATOM 597 O O . GLY A 1 74 ? 13.359 1.450 -19.087 1.00 88.19 74 GLY A O 1
ATOM 598 N N . ILE A 1 75 ? 14.534 0.973 -20.929 1.00 88.38 75 ILE A N 1
ATOM 599 C CA . ILE A 1 75 ? 15.399 -0.004 -20.255 1.00 88.38 75 ILE A CA 1
ATOM 600 C C . ILE A 1 75 ? 16.153 0.649 -19.087 1.00 88.38 75 ILE A C 1
ATOM 602 O O .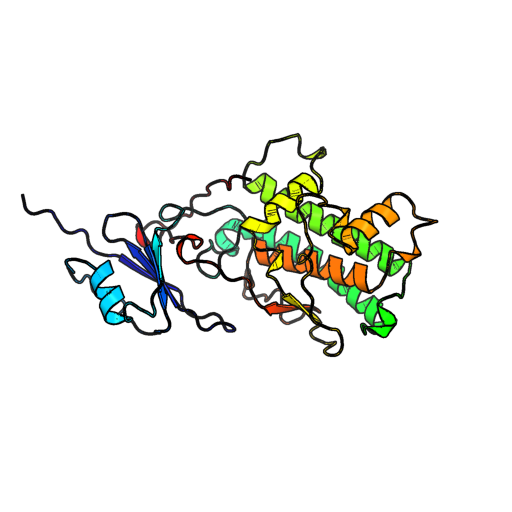 ILE A 1 75 ? 16.670 1.767 -19.191 1.00 88.38 75 ILE A O 1
ATOM 606 N N . GLY A 1 76 ? 16.204 -0.057 -17.958 1.00 89.81 76 GLY A N 1
ATOM 607 C CA . GLY A 1 76 ?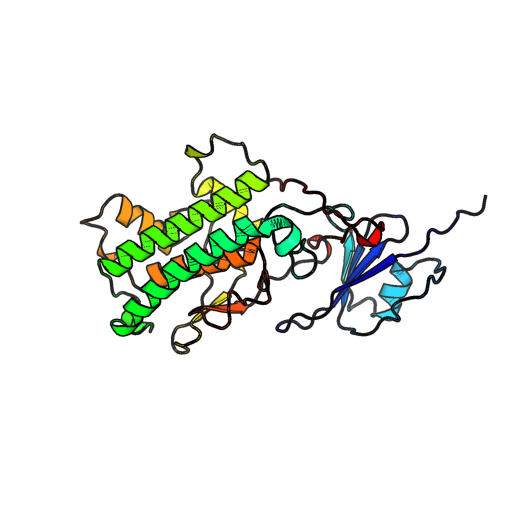 16.836 0.385 -16.722 1.00 89.81 76 GLY A CA 1
ATOM 608 C C . GLY A 1 76 ? 16.070 1.485 -15.994 1.00 89.81 76 GLY A C 1
ATOM 609 O O . GLY A 1 76 ? 16.520 1.917 -14.936 1.00 89.81 76 GLY A O 1
ATOM 610 N N . GLN A 1 77 ? 14.939 1.959 -16.524 1.00 94.06 77 GLN A N 1
ATOM 611 C CA . GLN A 1 77 ? 14.108 2.958 -15.865 1.00 94.06 77 GLN A CA 1
ATOM 612 C C . GLN A 1 77 ? 13.065 2.303 -14.962 1.00 94.06 77 GLN A C 1
ATOM 614 O O . GLN A 1 77 ? 12.534 1.237 -15.267 1.00 94.06 77 GLN A O 1
ATOM 619 N N . TYR A 1 78 ? 12.765 2.954 -13.842 1.00 95.44 78 TYR A N 1
ATOM 620 C CA . TYR A 1 78 ? 11.769 2.477 -12.888 1.00 95.44 78 TYR A CA 1
ATOM 621 C C . TYR A 1 78 ? 11.167 3.637 -12.094 1.00 95.44 78 TYR A C 1
ATOM 623 O O . TYR A 1 78 ? 11.800 4.686 -11.951 1.00 95.44 78 TYR A O 1
ATOM 631 N N . HIS A 1 79 ? 9.979 3.434 -11.524 1.00 97.25 79 HIS A N 1
ATOM 632 C CA . HIS A 1 79 ? 9.396 4.403 -10.601 1.00 97.25 79 HIS A CA 1
ATOM 633 C C . HIS A 1 79 ? 9.867 4.163 -9.158 1.00 97.25 79 HIS A C 1
ATOM 635 O O . HIS A 1 79 ? 9.703 3.051 -8.637 1.00 97.25 79 HIS A O 1
ATOM 641 N N . PRO A 1 80 ? 10.441 5.178 -8.483 1.00 97.06 80 PRO A N 1
ATOM 642 C CA . PRO A 1 80 ? 10.913 5.038 -7.114 1.00 97.06 80 PRO A CA 1
ATOM 643 C C . PRO A 1 80 ? 9.846 4.530 -6.140 1.00 97.06 80 PRO A C 1
ATOM 645 O O . PRO A 1 80 ? 8.726 5.039 -6.119 1.00 97.06 80 PRO A O 1
ATOM 648 N N . ARG A 1 81 ? 10.210 3.553 -5.296 1.00 96.44 81 ARG A N 1
ATOM 649 C CA . ARG A 1 81 ? 9.330 2.943 -4.275 1.00 96.44 81 ARG A CA 1
ATOM 650 C C . ARG A 1 81 ? 7.983 2.426 -4.813 1.00 96.44 81 ARG A C 1
ATOM 652 O O . ARG A 1 81 ? 7.001 2.389 -4.078 1.00 96.44 81 ARG A O 1
ATOM 659 N N . ILE A 1 82 ? 7.926 2.032 -6.083 1.00 96.44 82 ILE A N 1
ATOM 660 C CA . ILE A 1 82 ? 6.766 1.368 -6.685 1.00 96.44 82 ILE A CA 1
ATOM 661 C C . ILE A 1 82 ? 7.228 -0.013 -7.143 1.00 96.44 82 ILE A C 1
ATOM 663 O O . ILE A 1 82 ? 7.886 -0.157 -8.179 1.00 96.44 82 ILE A O 1
ATOM 667 N N . TYR A 1 83 ? 6.925 -1.027 -6.331 1.00 92.69 83 TYR A N 1
ATOM 668 C CA . TYR A 1 83 ? 7.375 -2.391 -6.568 1.00 92.69 83 TYR A CA 1
ATOM 669 C C . TYR A 1 83 ? 6.638 -3.034 -7.745 1.00 92.69 83 TYR A C 1
ATOM 671 O O . TYR A 1 83 ? 5.419 -2.915 -7.908 1.00 92.69 83 TYR A O 1
ATOM 679 N N . ARG A 1 84 ? 7.399 -3.766 -8.552 1.00 89.50 84 ARG A N 1
ATOM 680 C CA . ARG A 1 84 ? 6.935 -4.680 -9.586 1.00 89.50 84 ARG A CA 1
ATOM 681 C C . ARG A 1 84 ? 7.647 -6.011 -9.362 1.00 89.50 84 ARG A C 1
ATOM 683 O O . ARG A 1 84 ? 8.884 -6.027 -9.323 1.00 89.50 84 ARG A O 1
ATOM 690 N N . PRO A 1 85 ? 6.904 -7.119 -9.179 1.00 81.44 85 PRO A N 1
ATOM 691 C CA . PRO A 1 85 ? 7.495 -8.409 -8.864 1.00 81.44 85 PRO A CA 1
ATOM 692 C C . PRO A 1 85 ? 8.646 -8.766 -9.789 1.00 81.44 85 PRO A C 1
ATOM 694 O O . PRO A 1 85 ? 8.479 -8.811 -11.005 1.00 81.44 85 PRO A O 1
ATOM 697 N N . HIS A 1 86 ? 9.806 -9.023 -9.181 1.00 75.69 86 HIS A N 1
ATOM 698 C CA . HIS A 1 86 ? 11.046 -9.475 -9.818 1.00 75.69 86 HIS A CA 1
ATOM 699 C C . HIS A 1 86 ? 11.691 -8.538 -10.852 1.00 75.69 86 HIS A C 1
ATOM 701 O O . HIS A 1 86 ? 12.832 -8.783 -11.233 1.00 75.69 86 HIS A O 1
ATOM 707 N N . THR A 1 87 ? 11.006 -7.487 -11.298 1.00 83.56 87 THR A N 1
ATOM 708 C CA . THR A 1 87 ? 11.540 -6.517 -12.260 1.00 83.56 87 THR A CA 1
ATOM 709 C C . THR A 1 87 ? 11.930 -5.194 -11.619 1.00 83.56 87 THR A C 1
ATOM 711 O O . THR A 1 87 ? 12.492 -4.341 -12.288 1.00 83.56 87 THR A O 1
ATOM 714 N N . SER A 1 88 ? 11.615 -4.977 -10.344 1.00 88.31 88 SER A N 1
ATOM 715 C CA . SER A 1 88 ? 12.123 -3.829 -9.590 1.00 88.31 88 SER A CA 1
ATOM 716 C C . SER A 1 88 ? 13.611 -3.951 -9.260 1.00 88.31 88 SER A C 1
ATOM 718 O O . SER A 1 88 ? 14.124 -5.070 -9.146 1.00 88.31 88 SER A O 1
ATOM 720 N N . PRO A 1 89 ? 14.295 -2.812 -9.025 1.00 89.12 89 PRO A N 1
ATOM 721 C CA . PRO A 1 89 ? 15.604 -2.820 -8.393 1.00 89.12 89 PRO A CA 1
ATOM 722 C C . PRO A 1 89 ? 15.574 -3.630 -7.100 1.00 89.12 89 PRO A C 1
ATOM 724 O O . PRO A 1 89 ? 14.589 -3.608 -6.355 1.00 89.12 89 PRO A O 1
ATOM 727 N N . ARG A 1 90 ? 16.677 -4.321 -6.820 1.00 85.50 90 ARG A N 1
ATOM 728 C CA . ARG A 1 90 ? 16.849 -5.027 -5.555 1.00 85.50 90 ARG A CA 1
ATOM 729 C C . ARG A 1 90 ? 16.836 -4.028 -4.404 1.00 85.50 90 ARG A C 1
ATOM 731 O O . ARG A 1 90 ? 17.442 -2.955 -4.481 1.00 85.50 90 ARG A O 1
ATOM 738 N N . VAL A 1 91 ? 16.155 -4.391 -3.323 1.00 85.62 91 VAL A N 1
ATOM 739 C CA . VAL A 1 91 ? 16.041 -3.553 -2.124 1.00 85.62 91 VAL A CA 1
ATOM 740 C C . VAL A 1 91 ? 17.422 -3.260 -1.541 1.00 85.62 91 VAL A C 1
ATOM 742 O O . VAL A 1 91 ? 17.683 -2.162 -1.061 1.00 85.62 91 VAL A O 1
ATOM 745 N N . GLU A 1 92 ? 18.327 -4.227 -1.624 1.00 81.81 92 GLU A N 1
ATOM 746 C CA . GLU A 1 92 ? 19.697 -4.172 -1.124 1.00 81.81 92 GLU A CA 1
ATOM 747 C C . GLU A 1 92 ? 20.558 -3.110 -1.804 1.00 81.81 92 GLU A C 1
ATOM 749 O O . GLU A 1 92 ? 21.470 -2.578 -1.154 1.00 81.81 92 GLU A O 1
ATOM 754 N N . ASP A 1 93 ? 20.231 -2.821 -3.064 1.00 84.06 93 ASP A N 1
ATOM 755 C CA . ASP A 1 93 ? 20.955 -1.912 -3.944 1.00 84.06 93 ASP A CA 1
ATOM 756 C C . ASP A 1 93 ? 20.346 -0.504 -3.887 1.00 84.06 93 ASP A C 1
ATOM 758 O O . ASP A 1 93 ? 21.075 0.482 -3.814 1.00 84.06 93 ASP A O 1
ATOM 762 N N . ALA A 1 94 ? 19.010 -0.397 -3.874 1.00 86.94 94 ALA A N 1
ATOM 763 C CA . ALA A 1 94 ? 18.313 0.888 -3.992 1.00 86.94 94 ALA A CA 1
ATOM 764 C C . ALA A 1 94 ? 17.737 1.444 -2.676 1.00 86.94 94 ALA A C 1
ATOM 766 O O . ALA A 1 94 ? 17.616 2.660 -2.539 1.00 86.94 94 ALA A O 1
ATOM 767 N N . TYR A 1 95 ? 17.359 0.586 -1.720 1.00 90.56 95 TYR A N 1
ATOM 768 C CA . TYR A 1 95 ? 16.466 0.956 -0.607 1.00 90.56 95 TYR A CA 1
ATOM 769 C C . TYR A 1 95 ? 16.826 0.336 0.745 1.00 90.56 95 TYR A C 1
ATOM 771 O O . TYR A 1 95 ? 15.961 0.178 1.605 1.00 90.56 95 TYR A O 1
ATOM 779 N N . ARG A 1 96 ? 18.088 -0.045 0.967 1.00 88.31 96 ARG A N 1
ATOM 780 C CA . ARG A 1 96 ? 18.479 -0.822 2.155 1.00 88.31 96 ARG A CA 1
ATOM 781 C C . ARG A 1 96 ? 18.058 -0.164 3.472 1.00 88.31 96 ARG A C 1
ATOM 783 O O . ARG A 1 96 ? 17.511 -0.840 4.340 1.00 88.31 96 ARG A O 1
ATOM 790 N N . ARG A 1 97 ? 18.330 1.136 3.638 1.00 90.19 97 ARG A N 1
ATOM 791 C CA . ARG A 1 97 ? 18.055 1.860 4.894 1.00 90.19 97 ARG A CA 1
ATOM 792 C C . ARG A 1 97 ? 16.568 2.135 5.060 1.00 90.19 97 ARG A C 1
ATOM 794 O O . ARG A 1 97 ? 16.021 1.952 6.141 1.00 90.19 97 ARG A O 1
ATOM 801 N N . GLU A 1 98 ? 15.932 2.552 3.977 1.00 92.56 98 GLU A N 1
ATOM 802 C CA . GLU A 1 98 ? 14.515 2.863 3.884 1.00 92.56 98 GLU A CA 1
ATOM 803 C C . GLU A 1 98 ? 13.672 1.636 4.228 1.00 92.56 98 GLU A C 1
ATOM 805 O O . GLU A 1 98 ? 12.813 1.703 5.104 1.00 92.56 98 GLU A O 1
ATOM 810 N N . HIS A 1 99 ? 13.979 0.502 3.597 1.00 89.56 99 HIS A N 1
ATOM 811 C CA . HIS A 1 99 ? 13.330 -0.773 3.860 1.00 89.56 99 HIS A CA 1
ATOM 812 C C . HIS A 1 99 ? 13.568 -1.243 5.296 1.00 89.56 99 HIS A C 1
ATOM 814 O O . HIS A 1 99 ? 12.611 -1.603 5.974 1.00 89.56 99 HIS A O 1
ATOM 820 N N . ALA A 1 100 ? 14.811 -1.199 5.795 1.00 87.75 100 ALA A N 1
ATOM 821 C CA . ALA A 1 100 ? 15.112 -1.607 7.168 1.00 87.75 100 ALA A CA 1
ATOM 822 C C . ALA A 1 100 ? 14.340 -0.774 8.206 1.00 87.75 100 ALA A C 1
ATOM 824 O O . ALA A 1 100 ? 13.790 -1.329 9.155 1.00 87.75 100 ALA A O 1
ATOM 825 N N . SER A 1 101 ? 14.250 0.543 8.002 1.00 90.25 101 SER A N 1
ATOM 826 C CA . SER A 1 101 ? 13.496 1.440 8.880 1.00 90.25 101 SER A CA 1
ATOM 827 C C . SER A 1 101 ? 11.994 1.140 8.863 1.00 90.25 101 SER A C 1
ATOM 829 O O . SER A 1 101 ? 11.397 0.995 9.929 1.00 90.25 101 SER A O 1
ATOM 831 N N . SER A 1 102 ? 11.383 1.023 7.678 1.00 89.94 102 SER A N 1
ATOM 832 C CA . SER A 1 102 ? 9.952 0.707 7.547 1.00 89.94 102 SER A CA 1
ATOM 833 C C . SER A 1 102 ? 9.619 -0.680 8.102 1.00 89.94 102 SER A C 1
ATOM 835 O O . SER A 1 102 ? 8.615 -0.851 8.791 1.00 89.94 102 SER A O 1
ATOM 837 N N . LEU A 1 103 ? 10.494 -1.664 7.879 1.00 86.12 103 LEU A N 1
ATOM 838 C CA . LEU A 1 103 ? 10.339 -3.006 8.427 1.00 86.12 103 LEU A CA 1
ATOM 839 C C . LEU A 1 103 ? 10.416 -3.004 9.957 1.00 86.12 103 LEU A C 1
ATOM 841 O O . LEU A 1 103 ? 9.585 -3.626 10.612 1.00 86.12 103 LEU A O 1
ATOM 845 N N . GLN A 1 104 ? 11.379 -2.292 10.545 1.00 87.75 104 GLN A N 1
ATOM 846 C CA . GLN A 1 104 ? 11.494 -2.199 12.000 1.00 87.75 104 GLN A CA 1
ATOM 847 C C . GLN A 1 104 ? 10.263 -1.531 12.628 1.00 87.75 104 GLN A C 1
ATOM 849 O O . GLN A 1 104 ? 9.771 -2.001 13.656 1.00 87.75 104 GLN A O 1
ATOM 854 N N . ALA A 1 105 ? 9.749 -0.461 12.012 1.00 89.81 105 ALA A N 1
ATOM 855 C CA . ALA A 1 105 ? 8.537 0.215 12.466 1.00 89.81 105 ALA A CA 1
ATOM 856 C C . ALA A 1 105 ? 7.326 -0.731 12.438 1.00 89.81 105 ALA A C 1
ATOM 858 O O . ALA A 1 105 ? 6.655 -0.895 13.459 1.00 89.81 105 ALA A O 1
ATOM 859 N N . ALA A 1 106 ? 7.106 -1.428 11.318 1.00 88.81 106 ALA A N 1
ATOM 860 C CA . ALA A 1 106 ? 6.042 -2.420 11.190 1.00 88.81 106 ALA A CA 1
ATOM 861 C C . ALA A 1 106 ? 6.184 -3.553 12.222 1.00 88.81 106 ALA A C 1
ATOM 863 O O . ALA A 1 106 ? 5.226 -3.861 12.929 1.00 88.81 106 ALA A O 1
ATOM 864 N N . ARG A 1 107 ? 7.387 -4.119 12.398 1.00 86.94 107 ARG A N 1
ATOM 865 C CA . ARG A 1 107 ? 7.649 -5.185 13.385 1.00 86.94 107 ARG A CA 1
ATOM 866 C C . ARG A 1 107 ? 7.321 -4.752 14.813 1.00 86.94 107 ARG A C 1
ATOM 868 O O . ARG A 1 107 ? 6.698 -5.514 15.547 1.00 86.94 107 ARG A O 1
ATOM 875 N N . ASN A 1 108 ? 7.690 -3.533 15.207 1.00 90.31 108 ASN A N 1
ATOM 876 C CA . ASN A 1 108 ? 7.383 -3.013 16.544 1.00 90.31 108 ASN A CA 1
ATOM 877 C C . ASN A 1 108 ? 5.869 -2.930 16.794 1.00 90.31 108 ASN A C 1
ATOM 879 O O . ASN A 1 108 ? 5.399 -3.236 17.890 1.00 90.31 108 ASN A O 1
ATOM 883 N N . LEU A 1 109 ? 5.104 -2.532 15.776 1.00 92.94 109 LEU A N 1
ATOM 884 C CA . LEU A 1 109 ? 3.646 -2.479 15.849 1.00 92.94 109 LEU A CA 1
ATOM 885 C C . LEU A 1 109 ? 3.021 -3.878 15.909 1.00 92.94 109 LEU A C 1
ATOM 887 O O . LEU A 1 109 ? 2.124 -4.109 16.719 1.00 92.94 109 LEU A O 1
ATOM 891 N N . LEU A 1 110 ? 3.533 -4.821 15.115 1.00 91.19 110 LEU A N 1
ATOM 892 C CA . LEU A 1 110 ? 3.065 -6.208 15.101 1.00 91.19 110 LEU A CA 1
ATOM 893 C C . LEU A 1 110 ? 3.302 -6.911 16.438 1.00 91.19 110 LEU A C 1
ATOM 895 O O . LEU A 1 110 ? 2.413 -7.610 16.911 1.00 91.19 110 LEU A O 1
ATOM 899 N N . ILE A 1 111 ? 4.447 -6.687 17.091 1.00 91.00 111 ILE A N 1
ATOM 900 C CA . ILE A 1 111 ? 4.719 -7.237 18.430 1.00 91.00 111 ILE A CA 1
ATOM 901 C C . ILE A 1 111 ? 3.647 -6.783 19.430 1.00 91.00 111 ILE A C 1
ATOM 903 O O . ILE A 1 111 ? 3.076 -7.612 20.134 1.00 91.00 111 ILE A O 1
ATOM 907 N N . ARG A 1 112 ? 3.303 -5.491 19.449 1.00 93.88 112 ARG A N 1
ATOM 908 C CA . ARG A 1 112 ? 2.246 -4.981 20.339 1.00 93.88 112 ARG A CA 1
ATOM 909 C C . ARG A 1 112 ? 0.856 -5.498 19.970 1.00 93.88 112 ARG A C 1
ATOM 911 O O . ARG A 1 112 ? 0.040 -5.750 20.850 1.00 93.88 112 ARG A O 1
ATOM 918 N N . MET A 1 113 ? 0.577 -5.673 18.678 1.00 94.81 113 MET A N 1
ATOM 919 C CA . MET A 1 113 ? -0.669 -6.291 18.221 1.00 94.81 113 MET A CA 1
ATOM 920 C C . MET A 1 113 ? -0.801 -7.732 18.742 1.00 94.81 113 MET A C 1
ATOM 922 O O . MET A 1 113 ? -1.876 -8.114 19.199 1.00 94.81 113 MET A O 1
ATOM 926 N N . LYS A 1 114 ? 0.292 -8.506 18.758 1.00 92.62 114 LYS A N 1
ATOM 927 C CA . LYS A 1 114 ? 0.305 -9.859 19.342 1.00 92.62 114 LYS A CA 1
ATOM 928 C C . LYS A 1 114 ? -0.036 -9.847 20.824 1.00 92.62 114 LYS A C 1
ATOM 930 O O . LYS A 1 114 ? -0.782 -10.709 21.277 1.00 92.62 114 LYS A O 1
ATOM 935 N N . ASP A 1 115 ? 0.462 -8.867 21.573 1.00 93.81 115 ASP A N 1
ATOM 936 C CA . ASP A 1 115 ? 0.108 -8.736 22.987 1.00 93.81 115 ASP A CA 1
ATOM 937 C C . ASP A 1 115 ? -1.390 -8.487 23.183 1.00 93.81 115 ASP A C 1
ATOM 939 O O . ASP A 1 115 ? -1.984 -9.079 24.080 1.00 93.81 115 ASP A O 1
ATOM 943 N N . VAL A 1 116 ? -2.031 -7.698 22.315 1.00 96.00 116 VAL A N 1
ATOM 944 C CA . VAL A 1 116 ? -3.494 -7.523 22.324 1.00 96.00 116 VAL A CA 1
ATOM 945 C C . VAL A 1 116 ? -4.222 -8.844 22.077 1.00 96.00 116 VAL A C 1
ATOM 947 O O . VAL A 1 116 ? -5.184 -9.145 22.787 1.00 96.00 116 VAL A O 1
ATOM 950 N N . PHE A 1 117 ? -3.764 -9.650 21.115 1.00 95.44 117 PHE A N 1
ATOM 951 C CA . PHE A 1 117 ? -4.405 -10.926 20.774 1.00 95.44 117 PHE A CA 1
ATOM 952 C C . PHE A 1 117 ? -4.389 -11.942 21.923 1.00 95.44 117 PHE A C 1
ATOM 954 O O . PHE A 1 117 ? -5.249 -12.812 21.979 1.00 95.44 117 PHE A O 1
ATOM 961 N N . ARG A 1 118 ? -3.495 -11.788 22.910 1.00 94.25 118 ARG A N 1
ATOM 962 C CA . ARG A 1 118 ? -3.498 -12.606 24.138 1.00 94.25 118 ARG A CA 1
ATOM 963 C C . ARG A 1 118 ? -4.705 -12.349 25.044 1.00 94.25 118 ARG A C 1
ATOM 965 O O . ARG A 1 118 ? -4.991 -13.172 25.909 1.00 94.25 118 ARG A O 1
ATOM 972 N N . PHE A 1 119 ? -5.369 -11.204 24.889 1.00 96.06 119 PHE A N 1
ATOM 973 C CA . PHE A 1 119 ? -6.529 -10.802 25.690 1.00 96.06 119 PHE A CA 1
ATOM 974 C C . PHE A 1 119 ? -7.819 -10.754 24.872 1.00 96.06 119 PHE A C 1
ATOM 976 O O . PHE A 1 119 ? -8.900 -10.955 25.422 1.00 96.06 119 PHE A O 1
ATOM 983 N N . ILE A 1 120 ? -7.715 -10.453 23.576 1.00 96.44 120 ILE A N 1
ATOM 984 C CA . ILE A 1 120 ? -8.850 -10.329 22.665 1.00 96.44 120 ILE A CA 1
ATOM 985 C C . ILE A 1 120 ? -8.575 -11.209 21.450 1.00 96.44 120 ILE A C 1
ATOM 987 O O . ILE A 1 120 ? -7.814 -10.821 20.567 1.00 96.44 120 ILE A O 1
ATOM 991 N N . GLU A 1 121 ? -9.226 -12.369 21.393 1.00 95.75 121 GLU A N 1
ATOM 992 C CA . GLU A 1 121 ? -9.089 -13.282 20.257 1.00 95.75 121 GLU A CA 1
ATOM 993 C C . GLU A 1 121 ? -9.544 -12.580 18.959 1.00 95.75 121 GLU A C 1
ATOM 995 O O . GLU A 1 121 ? -10.668 -12.055 18.925 1.00 95.75 121 GLU A O 1
ATOM 1000 N N . PRO A 1 122 ? -8.725 -12.537 17.893 1.00 95.12 122 PRO A N 1
ATOM 1001 C CA . PRO A 1 122 ? -9.108 -11.938 16.620 1.00 95.12 122 PRO A CA 1
ATOM 1002 C C . PRO A 1 122 ? -10.073 -12.855 15.863 1.00 95.12 122 PRO A C 1
ATOM 1004 O O . PRO A 1 122 ? -9.706 -13.590 14.956 1.00 95.12 122 PRO A O 1
ATOM 1007 N N . VAL A 1 123 ? -11.349 -12.758 16.218 1.00 95.44 123 VAL A N 1
ATOM 1008 C CA . VAL A 1 123 ? -12.481 -13.390 15.527 1.00 95.44 123 VAL A CA 1
ATOM 1009 C C . VAL A 1 123 ? -13.550 -12.346 15.228 1.00 95.44 123 VAL A C 1
ATOM 1011 O O . VAL A 1 123 ? -13.599 -11.289 15.865 1.00 95.44 123 VAL A O 1
ATOM 1014 N N . SER A 1 124 ? -14.439 -12.630 14.274 1.00 94.56 124 SER A N 1
ATOM 1015 C CA . SER A 1 124 ? -15.470 -11.680 13.831 1.00 94.56 124 SER A CA 1
ATOM 1016 C C . SER A 1 124 ? -16.344 -11.142 14.971 1.00 94.56 124 SER A C 1
ATOM 1018 O O . SER A 1 124 ? -16.727 -9.975 14.953 1.00 94.56 124 SER A O 1
ATOM 1020 N N . GLN A 1 125 ? -16.616 -11.958 15.991 1.00 96.50 125 GLN A N 1
ATOM 1021 C CA . GLN A 1 125 ? -17.404 -11.595 17.171 1.00 96.50 125 GLN A CA 1
ATOM 1022 C C . GLN A 1 125 ? -16.734 -10.494 18.008 1.00 96.50 125 GLN A C 1
ATOM 1024 O O . GLN A 1 125 ? -17.422 -9.666 18.598 1.00 96.50 125 GLN A O 1
ATOM 1029 N N . ASN A 1 126 ? -15.399 -10.452 18.023 1.00 97.38 126 ASN A N 1
ATOM 1030 C CA . ASN A 1 126 ? -14.615 -9.489 18.795 1.00 97.38 126 ASN A CA 1
ATOM 1031 C C . ASN A 1 126 ? -14.230 -8.242 17.986 1.00 97.38 126 ASN A C 1
ATOM 1033 O O . ASN A 1 126 ? -13.640 -7.315 18.539 1.00 97.38 126 ASN A O 1
ATOM 1037 N N . CYS A 1 127 ? -14.576 -8.171 16.695 1.00 97.38 127 CYS A N 1
ATOM 1038 C CA . CYS A 1 127 ? -14.230 -7.045 15.823 1.00 97.38 127 CYS A CA 1
ATOM 1039 C C . CYS A 1 127 ? -14.668 -5.682 16.372 1.00 97.38 127 CYS A C 1
ATOM 1041 O O . CYS A 1 127 ? -13.984 -4.690 16.124 1.00 97.38 127 CYS A O 1
ATOM 1043 N N . GLY A 1 128 ? -15.790 -5.633 17.100 1.00 98.12 128 GLY A N 1
ATOM 1044 C CA . GLY A 1 128 ? -16.335 -4.418 17.711 1.00 98.12 128 GLY A CA 1
ATOM 1045 C C . GLY A 1 128 ? -15.706 -4.031 19.053 1.00 98.12 128 GLY A C 1
ATOM 1046 O O . GLY A 1 128 ? -15.963 -2.930 19.534 1.00 98.12 128 GLY A O 1
ATOM 1047 N N . THR A 1 129 ? -14.880 -4.891 19.657 1.00 98.19 129 THR A N 1
ATOM 1048 C CA . THR A 1 129 ? -14.202 -4.594 20.925 1.00 98.19 129 THR A CA 1
ATOM 1049 C C . THR A 1 129 ? -13.286 -3.393 20.746 1.00 98.19 129 THR A C 1
ATOM 1051 O O . THR A 1 129 ? -12.494 -3.360 19.809 1.00 98.19 129 THR A O 1
ATOM 1054 N N . TYR A 1 130 ? -13.377 -2.411 21.638 1.00 97.88 130 TYR A N 1
ATOM 1055 C CA . TYR A 1 130 ? -12.559 -1.200 21.619 1.00 97.88 130 TYR A CA 1
ATOM 1056 C C . TYR A 1 130 ? -11.840 -1.015 22.955 1.00 97.88 130 TYR A C 1
ATOM 1058 O O . TYR A 1 130 ? -12.246 -1.549 23.986 1.00 97.88 130 TYR A O 1
ATOM 1066 N N . GLY A 1 131 ? -10.741 -0.265 22.948 1.00 95.88 131 GLY A N 1
ATOM 1067 C CA . GLY A 1 131 ? -9.928 -0.086 24.145 1.00 95.88 131 GLY A CA 1
ATOM 1068 C C . GLY A 1 131 ? -8.792 0.907 23.958 1.00 95.88 131 GLY A C 1
ATOM 1069 O O . GLY A 1 131 ? -8.488 1.345 22.847 1.00 95.88 131 GLY A O 1
ATOM 1070 N N . HIS A 1 132 ? -8.143 1.278 25.062 1.00 95.50 132 HIS A N 1
ATOM 1071 C CA . HIS A 1 132 ? -7.065 2.266 25.027 1.00 95.50 132 HIS A CA 1
ATOM 1072 C C . HIS A 1 132 ? -5.848 1.773 24.245 1.00 95.50 132 HIS A C 1
ATOM 1074 O O . HIS A 1 132 ? -5.272 2.558 23.493 1.00 95.50 132 HIS A O 1
ATOM 1080 N N . GLU A 1 133 ? -5.495 0.493 24.369 1.00 97.00 133 GLU A N 1
ATOM 1081 C CA . GLU A 1 133 ? -4.389 -0.089 23.603 1.00 97.00 133 GLU A CA 1
ATOM 1082 C C . GLU A 1 133 ? -4.719 -0.151 22.105 1.00 97.00 133 GLU A C 1
ATOM 1084 O O . GLU A 1 133 ? -3.919 0.283 21.279 1.00 97.00 133 GLU A O 1
ATOM 1089 N N . LEU A 1 134 ? -5.946 -0.554 21.750 1.00 98.12 134 LEU A N 1
ATOM 1090 C CA . LEU A 1 134 ? -6.431 -0.558 20.364 1.00 98.12 134 LEU A CA 1
ATOM 1091 C C . LEU A 1 134 ? -6.402 0.843 19.744 1.00 98.12 134 LEU A C 1
ATOM 1093 O O . LEU A 1 134 ? -5.957 1.009 18.611 1.00 98.12 134 LEU A O 1
ATOM 1097 N N . ARG A 1 135 ? -6.797 1.873 20.504 1.00 97.50 135 ARG A N 1
ATOM 1098 C CA . ARG A 1 135 ? -6.689 3.279 20.085 1.00 97.50 135 ARG A CA 1
ATOM 1099 C C . ARG A 1 135 ? -5.248 3.689 19.811 1.00 97.50 135 ARG A C 1
ATOM 1101 O O . ARG A 1 135 ? -4.991 4.357 18.811 1.00 97.50 135 ARG A O 1
ATOM 1108 N N . GLN A 1 136 ? -4.324 3.360 20.711 1.00 97.38 136 GLN A N 1
ATOM 1109 C CA . GLN A 1 136 ? -2.915 3.712 20.538 1.00 97.38 136 GLN A CA 1
ATOM 1110 C C . GLN A 1 136 ? -2.336 3.043 19.292 1.00 97.38 136 GLN A C 1
ATOM 1112 O O . GLN A 1 136 ? -1.717 3.717 18.472 1.00 97.38 136 GLN A O 1
ATOM 1117 N N . LEU A 1 137 ? -2.591 1.745 19.124 1.00 97.94 137 LEU A N 1
ATOM 1118 C CA . LEU A 1 137 ? -2.140 0.986 17.965 1.00 97.94 137 LEU A CA 1
ATOM 1119 C C . LEU A 1 137 ? -2.757 1.493 16.663 1.00 97.94 137 LEU A C 1
ATOM 1121 O O . LEU A 1 137 ? -2.029 1.660 15.692 1.00 97.94 137 LEU A O 1
ATOM 1125 N N . LEU A 1 138 ? -4.050 1.829 16.656 1.00 98.56 138 LEU A N 1
ATOM 1126 C CA . LEU A 1 138 ? -4.716 2.435 15.502 1.00 98.56 138 LEU A CA 1
ATOM 1127 C C . LEU A 1 138 ? -4.044 3.753 15.084 1.00 98.56 138 LEU A C 1
ATOM 1129 O O . LEU A 1 138 ? -3.757 3.948 13.905 1.00 98.56 138 LEU A O 1
ATOM 1133 N N . ILE A 1 139 ? -3.758 4.645 16.040 1.00 97.81 139 ILE A N 1
ATOM 1134 C CA . ILE A 1 139 ? -3.093 5.930 15.766 1.00 97.81 139 ILE A CA 1
ATOM 1135 C C . ILE A 1 139 ? -1.683 5.714 15.213 1.00 97.81 139 ILE A C 1
ATOM 1137 O O . ILE A 1 139 ? -1.303 6.356 14.231 1.00 97.81 139 ILE A O 1
ATOM 1141 N N . LEU A 1 140 ? -0.908 4.817 15.825 1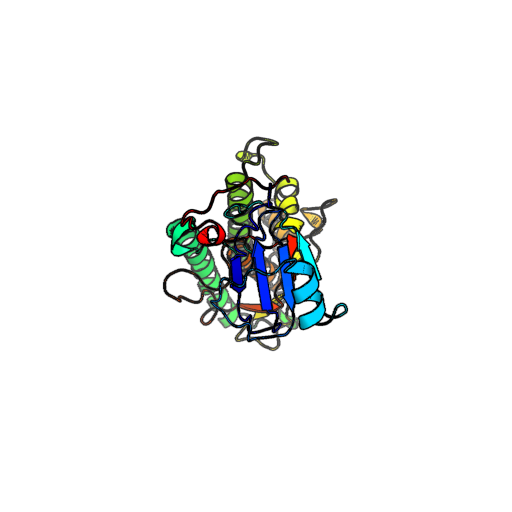.00 97.94 140 LEU A N 1
ATOM 1142 C CA . LEU A 1 140 ? 0.463 4.545 15.399 1.00 97.94 140 LEU A CA 1
ATOM 1143 C C . LEU A 1 140 ? 0.504 3.889 14.015 1.00 97.94 140 LEU A C 1
ATOM 1145 O O . LEU A 1 140 ? 1.278 4.325 13.167 1.00 97.94 140 LEU A O 1
ATOM 1149 N N . ALA A 1 141 ? -0.372 2.916 13.754 1.00 97.94 141 ALA A N 1
ATOM 1150 C CA . ALA A 1 141 ? -0.490 2.269 12.452 1.00 97.94 141 ALA A CA 1
ATOM 1151 C C . ALA A 1 141 ? -0.874 3.272 11.354 1.00 97.94 141 ALA A C 1
ATOM 1153 O O . ALA A 1 141 ? -0.222 3.322 10.315 1.00 97.94 141 ALA A O 1
ATOM 1154 N N . CYS A 1 142 ? -1.865 4.138 11.598 1.00 98.38 142 CYS A N 1
ATOM 1155 C CA . CYS A 1 142 ? -2.238 5.177 10.633 1.00 98.38 142 CYS A CA 1
ATOM 1156 C C . CYS A 1 142 ? -1.111 6.190 10.399 1.00 98.38 142 CYS A C 1
ATOM 1158 O O . CYS A 1 142 ? -0.920 6.645 9.276 1.00 98.38 142 CYS A O 1
ATOM 1160 N N . THR A 1 143 ? -0.328 6.517 11.429 1.00 97.31 143 THR A N 1
ATOM 1161 C CA . THR A 1 143 ? 0.840 7.400 11.281 1.00 97.31 143 THR A CA 1
ATOM 1162 C C . THR A 1 143 ? 1.929 6.750 10.418 1.00 97.31 143 THR A C 1
ATOM 1164 O O . THR A 1 143 ? 2.535 7.430 9.590 1.00 97.31 143 THR A O 1
ATOM 1167 N N . GLU A 1 144 ? 2.144 5.437 10.546 1.00 97.12 144 GLU A N 1
ATOM 1168 C CA . GLU A 1 144 ? 3.071 4.689 9.686 1.00 97.12 144 GLU A CA 1
ATOM 1169 C C . GLU A 1 144 ? 2.578 4.626 8.233 1.00 97.12 144 GLU A C 1
ATOM 1171 O O . GLU A 1 144 ? 3.361 4.842 7.307 1.00 97.12 144 GLU A O 1
ATOM 1176 N N . VAL A 1 145 ? 1.271 4.426 8.021 1.00 98.19 145 VAL A N 1
ATOM 1177 C CA . VAL A 1 145 ? 0.645 4.530 6.692 1.00 98.19 145 VAL A CA 1
ATOM 1178 C C . VAL A 1 145 ? 0.909 5.913 6.092 1.00 98.19 145 VAL A C 1
ATOM 1180 O O . VAL A 1 145 ? 1.398 6.004 4.969 1.00 98.19 145 VAL A O 1
ATOM 1183 N N . GLU A 1 146 ? 0.625 6.997 6.823 1.00 98.00 146 GLU A N 1
ATOM 1184 C CA . GLU A 1 146 ? 0.863 8.363 6.340 1.00 98.00 146 GLU A CA 1
ATOM 1185 C C . GLU A 1 146 ? 2.339 8.597 5.994 1.00 98.00 146 GLU A C 1
ATOM 1187 O O . GLU A 1 146 ? 2.642 9.173 4.948 1.00 98.00 146 GLU A O 1
ATOM 1192 N N . SER A 1 147 ? 3.258 8.138 6.848 1.00 97.50 147 SER A N 1
ATOM 1193 C CA . SER A 1 147 ? 4.707 8.227 6.629 1.00 97.50 147 SER A CA 1
ATOM 1194 C C . SER A 1 147 ? 5.131 7.495 5.353 1.00 97.50 147 SER A C 1
ATOM 1196 O O . SER A 1 147 ? 5.815 8.065 4.499 1.00 97.50 147 SER A O 1
ATOM 1198 N N . SER A 1 148 ? 4.650 6.264 5.171 1.00 97.62 148 SER A N 1
ATOM 1199 C CA . SER A 1 148 ? 4.890 5.461 3.973 1.00 97.62 148 SER A CA 1
ATOM 1200 C C . SER A 1 148 ? 4.343 6.136 2.713 1.00 97.62 148 SER A C 1
ATOM 1202 O O . SER A 1 148 ? 5.065 6.261 1.723 1.00 97.62 148 SER A O 1
ATOM 1204 N N . CYS A 1 149 ? 3.115 6.661 2.753 1.00 98.38 149 CYS A N 1
ATOM 1205 C CA . CYS A 1 149 ? 2.528 7.390 1.630 1.00 98.38 149 CYS A CA 1
ATOM 1206 C C . CYS A 1 149 ? 3.357 8.628 1.255 1.00 98.38 149 CYS A C 1
ATOM 1208 O O . CYS A 1 149 ? 3.691 8.830 0.084 1.00 98.38 149 CYS A O 1
ATOM 1210 N N . LYS A 1 150 ? 3.753 9.437 2.247 1.00 98.06 150 LYS A N 1
ATOM 1211 C CA . LYS A 1 150 ? 4.630 10.600 2.034 1.00 98.06 150 LYS A CA 1
ATOM 1212 C C . LYS A 1 150 ? 5.957 10.192 1.405 1.00 98.06 150 LYS A C 1
ATOM 1214 O O . LYS A 1 150 ? 6.430 10.866 0.493 1.00 98.06 150 LYS A O 1
ATOM 1219 N N . ALA A 1 151 ? 6.548 9.086 1.849 1.00 97.75 151 ALA A N 1
ATOM 1220 C CA . ALA A 1 151 ? 7.825 8.626 1.327 1.00 97.75 151 ALA A CA 1
ATOM 1221 C C . ALA A 1 151 ? 7.755 8.258 -0.166 1.00 97.75 151 ALA A C 1
ATOM 1223 O O . ALA A 1 151 ? 8.676 8.599 -0.910 1.00 97.75 151 ALA A O 1
ATOM 1224 N N . VAL A 1 152 ? 6.662 7.634 -0.625 1.00 98.38 152 VAL A N 1
ATOM 1225 C CA . VAL A 1 152 ? 6.444 7.333 -2.054 1.00 98.38 152 VAL A CA 1
ATOM 1226 C C . VAL A 1 152 ? 6.232 8.611 -2.864 1.00 98.38 152 VAL A C 1
ATOM 1228 O O . VAL A 1 152 ? 6.900 8.803 -3.881 1.00 98.38 152 VAL A O 1
ATOM 1231 N N . LEU A 1 153 ? 5.361 9.514 -2.399 1.00 98.44 153 LEU A N 1
ATOM 1232 C CA . LEU A 1 153 ? 5.101 10.798 -3.062 1.00 98.44 153 LEU A CA 1
ATOM 1233 C C . LEU A 1 153 ? 6.389 11.625 -3.208 1.00 98.44 153 LEU A C 1
ATOM 1235 O O . LEU A 1 153 ? 6.704 12.115 -4.293 1.00 98.44 153 LEU A O 1
ATOM 1239 N N . LYS A 1 154 ? 7.180 11.713 -2.134 1.00 97.44 154 LYS A N 1
ATOM 1240 C CA . LYS A 1 154 ? 8.465 12.420 -2.108 1.00 97.44 154 LYS A CA 1
ATOM 1241 C C . LYS A 1 154 ? 9.492 11.799 -3.050 1.00 97.44 154 LYS A C 1
ATOM 1243 O O . LYS A 1 154 ? 10.157 12.528 -3.781 1.00 97.44 154 LYS A O 1
ATOM 1248 N N . ALA A 1 155 ? 9.606 10.470 -3.060 1.00 97.38 155 ALA A N 1
ATOM 1249 C CA . ALA A 1 155 ? 10.536 9.760 -3.938 1.00 97.38 155 ALA A CA 1
ATOM 1250 C C . ALA A 1 155 ? 10.221 9.954 -5.431 1.00 97.38 155 ALA A C 1
ATOM 1252 O O . ALA A 1 155 ? 11.105 9.780 -6.260 1.00 97.38 155 ALA A O 1
ATOM 1253 N N . ASN A 1 156 ? 8.988 10.346 -5.757 1.00 98.06 156 ASN A N 1
ATOM 1254 C CA . ASN A 1 156 ? 8.513 10.607 -7.114 1.00 98.06 156 ASN A CA 1
ATOM 1255 C C . ASN A 1 156 ? 8.320 12.110 -7.399 1.00 98.06 156 ASN A C 1
ATOM 1257 O O . ASN A 1 156 ? 7.648 12.479 -8.357 1.00 98.06 156 ASN A O 1
ATOM 1261 N N . GLY A 1 157 ? 8.890 12.996 -6.575 1.00 96.75 157 GLY A N 1
ATOM 1262 C CA . GLY A 1 157 ? 8.901 14.438 -6.838 1.00 96.75 157 GLY A CA 1
ATOM 1263 C C . GLY A 1 157 ? 7.534 15.126 -6.765 1.00 96.75 157 GLY A C 1
ATOM 1264 O O . GLY A 1 157 ? 7.358 16.184 -7.371 1.00 96.75 157 GLY A O 1
ATOM 1265 N N . TYR A 1 158 ? 6.566 14.558 -6.039 1.00 97.44 158 TYR A N 1
ATOM 1266 C CA . TYR A 1 158 ? 5.255 15.177 -5.851 1.00 97.44 158 TYR A CA 1
ATOM 1267 C C . TYR A 1 158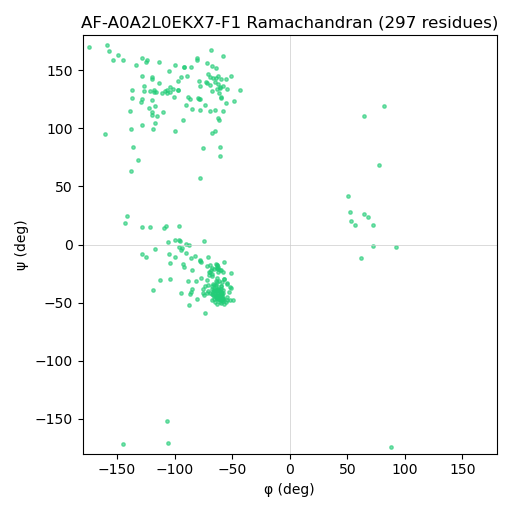 ? 5.382 16.556 -5.182 1.00 97.44 158 TYR A C 1
ATOM 1269 O O . TYR A 1 158 ? 5.996 16.686 -4.124 1.00 97.44 158 TYR A O 1
ATOM 1277 N N . SER A 1 159 ? 4.800 17.592 -5.794 1.00 93.69 159 SER A N 1
ATOM 1278 C CA . SER A 1 159 ? 5.004 18.990 -5.377 1.00 93.69 159 SER A CA 1
ATOM 1279 C C . SER A 1 159 ? 3.759 19.878 -5.496 1.00 93.69 159 SER A C 1
ATOM 1281 O O . SER A 1 159 ? 3.869 21.100 -5.439 1.00 93.69 159 SER A O 1
ATOM 1283 N N . ALA A 1 160 ? 2.558 19.290 -5.590 1.00 90.94 160 ALA A N 1
ATOM 1284 C CA . ALA A 1 160 ? 1.305 20.047 -5.732 1.00 90.94 160 ALA A CA 1
ATOM 1285 C C . ALA A 1 160 ? 1.066 21.064 -4.595 1.00 90.94 160 ALA A C 1
ATOM 1287 O O . ALA A 1 160 ? 0.424 22.093 -4.790 1.00 90.94 160 ALA A O 1
ATOM 1288 N N . LYS A 1 161 ? 1.580 20.770 -3.396 1.00 93.12 161 LYS A N 1
ATOM 1289 C CA . LYS A 1 161 ? 1.594 21.655 -2.222 1.00 93.12 161 LYS A CA 1
ATOM 1290 C C . LYS A 1 161 ? 2.725 21.238 -1.265 1.00 93.12 161 LYS A C 1
ATOM 1292 O O . LYS A 1 161 ? 3.252 20.134 -1.423 1.00 93.12 161 LYS A O 1
ATOM 1297 N N . PRO A 1 162 ? 3.088 22.067 -0.263 1.00 94.06 162 PRO A N 1
ATOM 1298 C CA . PRO A 1 162 ? 4.118 21.714 0.716 1.00 94.06 162 PRO A CA 1
ATOM 1299 C C . PRO A 1 162 ? 3.829 20.384 1.428 1.00 94.06 162 PRO A C 1
ATOM 1301 O O . PRO A 1 162 ? 2.678 20.120 1.778 1.00 94.06 162 PRO A O 1
ATOM 1304 N N . GLU A 1 163 ? 4.876 19.595 1.699 1.00 91.75 163 GLU A N 1
ATOM 1305 C CA . GLU A 1 163 ? 4.799 18.266 2.342 1.00 91.75 163 GLU A CA 1
ATOM 1306 C C . GLU A 1 163 ? 3.999 18.283 3.657 1.00 91.75 163 GLU A C 1
ATOM 1308 O O . GLU A 1 163 ? 3.212 17.380 3.938 1.00 91.75 163 GLU A O 1
ATOM 1313 N N . SER A 1 164 ? 4.119 19.361 4.437 1.00 92.44 164 SER A N 1
ATOM 1314 C CA . SER A 1 164 ? 3.390 19.552 5.698 1.00 92.44 164 SER A CA 1
ATOM 1315 C C . SER A 1 164 ? 1.868 19.646 5.542 1.00 92.44 164 SER A C 1
ATOM 1317 O O . SER A 1 164 ? 1.148 19.497 6.526 1.00 92.44 164 SER A O 1
ATOM 1319 N N . LYS A 1 165 ? 1.371 19.893 4.325 1.00 95.44 165 LYS A N 1
ATOM 1320 C CA . LYS A 1 165 ? -0.057 20.007 3.999 1.00 95.44 165 LYS A CA 1
ATOM 1321 C C . LYS A 1 165 ? -0.602 18.789 3.250 1.00 95.44 165 LYS A C 1
ATOM 1323 O O . LYS A 1 165 ? -1.771 18.814 2.848 1.00 95.44 165 LYS A O 1
ATOM 1328 N N . TRP A 1 166 ? 0.215 17.762 3.009 1.00 97.06 166 TRP A N 1
ATOM 1329 C CA . TRP A 1 166 ? -0.267 16.525 2.395 1.00 97.06 166 TRP A CA 1
ATOM 1330 C C . TRP A 1 166 ? -1.266 15.826 3.313 1.00 97.06 166 TRP A C 1
ATOM 1332 O O . TRP A 1 166 ? -1.129 15.829 4.536 1.00 97.06 166 TRP A O 1
ATOM 1342 N N . ASN A 1 167 ? -2.310 15.282 2.704 1.00 96.06 167 ASN A N 1
ATOM 1343 C CA . ASN A 1 167 ? -3.418 14.629 3.379 1.00 96.06 167 ASN A CA 1
ATOM 1344 C C . ASN A 1 167 ? -3.928 13.452 2.533 1.00 96.06 167 ASN A C 1
ATOM 1346 O O . ASN A 1 167 ? -3.325 13.080 1.528 1.00 96.06 167 ASN A O 1
ATOM 1350 N N . THR A 1 168 ? -5.047 12.858 2.930 1.00 96.38 168 THR A N 1
ATOM 1351 C CA . THR A 1 168 ? -5.636 11.701 2.242 1.00 96.38 168 THR A CA 1
ATOM 1352 C C . THR A 1 168 ? -5.955 11.936 0.774 1.00 96.38 168 THR A C 1
ATOM 1354 O O . THR A 1 168 ? -5.844 10.992 -0.001 1.00 96.38 168 THR A O 1
ATOM 1357 N N . ALA A 1 169 ? -6.279 13.165 0.361 1.00 97.12 169 ALA A N 1
ATOM 1358 C CA . ALA A 1 169 ? -6.497 13.488 -1.049 1.00 97.12 169 ALA A CA 1
ATOM 1359 C C . ALA A 1 169 ? -5.206 13.414 -1.883 1.00 97.12 169 ALA A C 1
ATOM 1361 O O . ALA A 1 169 ? -5.262 13.236 -3.097 1.00 97.12 169 ALA A O 1
ATOM 1362 N N . ASP A 1 170 ? -4.038 13.519 -1.247 1.00 98.00 170 ASP A N 1
ATOM 1363 C CA . ASP A 1 170 ? -2.749 13.255 -1.887 1.00 98.00 170 ASP A CA 1
ATOM 1364 C C . ASP A 1 170 ? -2.396 11.769 -1.808 1.00 98.00 170 ASP A C 1
ATOM 1366 O O . ASP A 1 170 ? -1.950 11.185 -2.790 1.00 98.00 170 ASP A O 1
ATOM 1370 N N . TYR A 1 171 ? -2.621 11.138 -0.652 1.00 98.25 171 TYR A N 1
ATOM 1371 C CA . TYR A 1 171 ? -2.257 9.737 -0.437 1.00 98.25 171 TYR A CA 1
ATOM 1372 C C . TYR A 1 171 ? -3.067 8.778 -1.315 1.00 98.25 171 TYR A C 1
ATOM 1374 O O . TYR A 1 171 ? -2.512 7.795 -1.796 1.00 98.25 171 TYR A O 1
ATOM 1382 N N . VAL A 1 172 ? -4.343 9.078 -1.584 1.00 98.06 172 VAL A N 1
ATOM 1383 C CA . VAL A 1 172 ? -5.208 8.236 -2.431 1.00 98.06 172 VAL A CA 1
ATOM 1384 C C . VAL A 1 172 ? -4.687 8.117 -3.865 1.00 98.06 172 VAL A C 1
ATOM 1386 O O . VAL A 1 172 ? -4.967 7.135 -4.542 1.00 98.06 172 VAL A O 1
ATOM 1389 N N . LYS A 1 173 ? -3.843 9.051 -4.323 1.00 97.81 173 LYS A N 1
ATOM 1390 C CA . LYS A 1 173 ? -3.184 8.964 -5.637 1.00 97.81 173 LYS A CA 1
ATOM 1391 C C . LYS A 1 173 ? -2.244 7.765 -5.751 1.00 97.81 173 LYS A C 1
ATOM 1393 O O . LYS A 1 173 ? -1.902 7.358 -6.855 1.00 97.81 173 LYS A O 1
ATOM 1398 N N . LEU A 1 174 ? -1.846 7.172 -4.623 1.00 98.25 174 LEU A N 1
ATOM 1399 C CA . LEU A 1 174 ? -1.040 5.955 -4.585 1.00 98.25 174 LEU A CA 1
ATOM 1400 C C . LEU A 1 174 ? -1.847 4.686 -4.886 1.00 98.25 174 LEU A C 1
ATOM 1402 O O . LEU A 1 174 ? -1.247 3.655 -5.188 1.00 98.25 174 LEU A O 1
ATOM 1406 N N . LEU A 1 175 ? -3.184 4.757 -4.835 1.00 97.25 175 LEU A N 1
ATOM 1407 C CA . LEU A 1 175 ? -4.087 3.625 -5.047 1.00 97.25 175 LEU A CA 1
ATOM 1408 C C . LEU A 1 175 ? -3.781 2.880 -6.350 1.00 97.25 175 LEU A C 1
ATOM 1410 O O . LEU A 1 175 ? -3.633 1.659 -6.339 1.00 97.25 175 LEU A O 1
ATOM 1414 N N . ILE A 1 176 ? -3.626 3.627 -7.446 1.00 95.94 176 ILE A N 1
ATOM 1415 C CA . ILE A 1 176 ? -3.355 3.094 -8.784 1.00 95.94 176 ILE A CA 1
ATOM 1416 C C . ILE A 1 176 ? -1.905 2.593 -8.925 1.00 95.94 176 ILE A C 1
ATOM 1418 O O . ILE A 1 176 ? -1.725 1.404 -9.187 1.00 95.94 176 ILE A O 1
ATOM 1422 N N . PRO A 1 177 ? -0.847 3.410 -8.732 1.00 96.50 177 PRO A N 1
ATOM 1423 C CA . PRO A 1 177 ? 0.529 2.974 -8.998 1.00 96.50 177 PRO A CA 1
ATOM 1424 C C . PRO A 1 177 ? 0.985 1.786 -8.141 1.00 96.50 177 PRO A C 1
ATOM 1426 O O . PRO A 1 177 ? 1.785 0.964 -8.606 1.00 96.50 177 PRO A O 1
ATOM 1429 N N . LEU A 1 178 ? 0.471 1.674 -6.912 1.00 96.88 178 LEU A N 1
ATOM 1430 C CA . LEU A 1 178 ? 0.785 0.590 -5.977 1.00 96.88 178 LEU A CA 1
ATOM 1431 C C . LEU A 1 178 ? -0.246 -0.556 -5.994 1.00 96.88 178 LEU A C 1
ATOM 1433 O O . LEU A 1 178 ? -0.057 -1.542 -5.277 1.00 96.88 178 LEU A O 1
ATOM 1437 N N . ARG A 1 179 ? -1.318 -0.443 -6.797 1.00 95.94 179 ARG A N 1
ATOM 1438 C CA . ARG A 1 179 ? -2.450 -1.389 -6.857 1.00 95.94 179 ARG A CA 1
ATOM 1439 C C . ARG A 1 179 ? -3.035 -1.710 -5.473 1.00 95.94 179 ARG A C 1
ATOM 1441 O O . ARG A 1 179 ? -3.316 -2.866 -5.167 1.00 95.94 179 ARG A O 1
ATOM 1448 N N . LEU A 1 180 ? -3.178 -0.706 -4.601 1.00 97.50 180 LEU A N 1
ATOM 1449 C CA . LEU A 1 180 ? -3.439 -0.924 -3.166 1.00 97.50 180 LEU A CA 1
ATOM 1450 C C . LEU A 1 180 ? -4.732 -1.705 -2.889 1.00 97.50 180 LEU A C 1
ATOM 1452 O O . LEU A 1 180 ? -4.749 -2.537 -1.985 1.00 97.50 180 LEU A O 1
ATOM 1456 N N . SER A 1 181 ? -5.783 -1.492 -3.684 1.00 96.94 181 SER A N 1
ATOM 1457 C CA . SER A 1 181 ? -7.069 -2.191 -3.553 1.00 96.94 181 SER A CA 1
ATOM 1458 C C . SER A 1 181 ? -7.025 -3.669 -3.959 1.00 96.94 181 SER A C 1
ATOM 1460 O O . SER A 1 181 ? -7.977 -4.403 -3.701 1.00 96.94 181 SER A O 1
ATOM 1462 N N . GLU A 1 182 ? -5.942 -4.135 -4.586 1.00 95.56 182 GLU A N 1
ATOM 1463 C CA . GLU A 1 182 ? -5.800 -5.526 -5.030 1.00 95.56 182 GLU A CA 1
ATOM 1464 C C . GLU A 1 182 ? -5.100 -6.421 -3.999 1.00 95.56 182 GLU A C 1
ATOM 1466 O O . GLU A 1 182 ? -5.213 -7.645 -4.080 1.00 95.56 182 GLU A O 1
ATOM 1471 N N . TRP A 1 183 ? -4.410 -5.837 -3.016 1.00 94.50 183 TRP A N 1
ATOM 1472 C CA . TRP A 1 183 ? -3.701 -6.592 -1.985 1.00 94.50 183 TRP A CA 1
ATOM 1473 C C . TRP A 1 183 ? -4.675 -7.204 -0.984 1.00 94.50 183 TRP A C 1
ATOM 1475 O O . TRP A 1 183 ? -5.382 -6.486 -0.277 1.00 94.50 183 TRP A O 1
ATOM 1485 N N . GLU A 1 184 ? -4.656 -8.531 -0.876 1.00 95.38 184 GLU A N 1
ATOM 1486 C CA . GLU A 1 184 ? -5.411 -9.268 0.135 1.00 95.38 184 GLU A CA 1
ATOM 1487 C C . GLU A 1 184 ? -4.463 -9.892 1.153 1.00 95.38 184 GLU A C 1
ATOM 1489 O O . GLU A 1 184 ? -3.500 -10.579 0.794 1.00 95.38 184 GLU A O 1
ATOM 1494 N N . VAL A 1 185 ? -4.757 -9.675 2.430 1.00 93.69 185 VAL A N 1
ATOM 1495 C CA . VAL A 1 185 ? -3.973 -10.176 3.558 1.00 93.69 185 VAL A CA 1
ATOM 1496 C C . VAL A 1 185 ? -4.846 -10.991 4.499 1.00 93.69 185 VAL A C 1
ATOM 1498 O O . VAL A 1 185 ? -6.072 -10.872 4.509 1.00 93.69 185 VAL A O 1
ATOM 1501 N N . ALA A 1 186 ? -4.209 -11.842 5.289 1.00 93.81 186 ALA A N 1
ATOM 1502 C CA . ALA A 1 186 ? -4.869 -12.654 6.298 1.00 93.81 186 ALA A CA 1
ATOM 1503 C C . ALA A 1 186 ? -3.973 -12.815 7.523 1.00 93.81 186 ALA A C 1
ATOM 1505 O O . ALA A 1 186 ? -2.751 -12.657 7.426 1.00 93.81 186 ALA A O 1
ATOM 1506 N N . LEU A 1 187 ? -4.586 -13.145 8.661 1.00 93.31 187 LEU A N 1
ATOM 1507 C CA . LEU A 1 187 ? -3.850 -13.466 9.876 1.00 93.31 187 LEU A CA 1
ATOM 1508 C C . LEU A 1 187 ? -3.315 -14.901 9.801 1.00 93.31 187 LEU A C 1
ATOM 1510 O O . LEU A 1 187 ? -4.063 -15.847 9.564 1.00 93.31 187 LEU A O 1
ATOM 1514 N N . ARG A 1 188 ? -2.005 -15.071 9.984 1.00 89.75 188 ARG A N 1
ATOM 1515 C CA . ARG A 1 188 ? -1.296 -16.351 9.839 1.00 89.75 188 ARG A CA 1
ATOM 1516 C C . ARG A 1 188 ? -1.717 -17.370 10.891 1.00 89.75 188 ARG A C 1
ATOM 1518 O O . ARG A 1 188 ? -1.919 -18.533 10.557 1.00 89.75 188 ARG A O 1
ATOM 1525 N N . TYR A 1 189 ? -1.821 -16.935 12.144 1.00 90.00 189 TYR A N 1
ATOM 1526 C CA . TYR A 1 189 ? -2.102 -17.807 13.287 1.00 90.00 189 TYR A CA 1
ATOM 1527 C C . TYR A 1 189 ? -3.570 -17.777 13.727 1.00 90.00 189 TYR A C 1
ATOM 1529 O O . TYR A 1 189 ? -3.928 -18.445 14.690 1.00 90.00 189 TYR A O 1
ATOM 1537 N N . HIS A 1 190 ? -4.420 -17.053 12.992 1.00 92.00 190 HIS A N 1
ATOM 1538 C CA . HIS A 1 190 ? -5.842 -16.892 13.294 1.00 92.00 190 HIS A CA 1
ATOM 1539 C C . HIS A 1 190 ? -6.677 -17.149 12.027 1.00 92.00 190 HIS A C 1
ATOM 1541 O O . HIS A 1 190 ? -7.182 -16.205 11.417 1.00 92.00 190 HIS A O 1
ATOM 1547 N N . PRO A 1 191 ? -6.791 -18.419 11.586 1.00 89.94 191 PRO A N 1
ATOM 1548 C CA . PRO A 1 191 ? -7.443 -18.778 10.322 1.00 89.94 191 PRO A CA 1
ATOM 1549 C C . PRO A 1 191 ? -8.951 -18.488 10.300 1.00 89.94 191 PRO A C 1
ATOM 1551 O O . PRO A 1 191 ? -9.522 -18.350 9.219 1.00 89.94 191 PRO A O 1
ATOM 1554 N N . ASP A 1 192 ? -9.580 -18.371 11.472 1.00 90.38 192 ASP A N 1
ATOM 1555 C CA . ASP A 1 192 ? -10.999 -18.028 11.615 1.00 90.38 192 ASP A CA 1
ATOM 1556 C C . ASP A 1 192 ? -11.266 -16.527 11.419 1.00 90.38 192 ASP A C 1
ATOM 1558 O O . ASP A 1 192 ? -12.412 -16.115 11.217 1.00 90.38 192 ASP A O 1
ATOM 1562 N N . PHE A 1 193 ? -10.222 -15.689 11.446 1.00 95.25 193 PHE A N 1
ATOM 1563 C CA . PHE A 1 193 ? -10.349 -14.295 11.046 1.00 95.25 193 PHE A CA 1
ATOM 1564 C C . PHE A 1 193 ? -10.376 -14.206 9.514 1.00 95.25 193 PHE A C 1
ATOM 1566 O O . PHE A 1 193 ? -9.447 -14.685 8.854 1.00 95.25 193 PHE A O 1
ATOM 1573 N N . PRO A 1 194 ? -11.401 -13.579 8.912 1.00 94.94 194 PRO A N 1
ATOM 1574 C CA . PRO A 1 194 ? -11.496 -13.498 7.463 1.00 94.94 194 PRO A CA 1
ATOM 1575 C C . PRO A 1 194 ? -10.315 -12.721 6.876 1.00 94.94 194 PRO A C 1
ATOM 1577 O O . PRO A 1 194 ? -9.838 -11.736 7.444 1.00 94.94 194 PRO A O 1
ATOM 1580 N N . SER A 1 195 ? -9.864 -13.145 5.696 1.00 96.19 195 SER A N 1
ATOM 1581 C CA . SER A 1 195 ? -8.953 -12.328 4.902 1.00 96.19 195 SER A CA 1
ATOM 1582 C C . SER A 1 195 ? -9.635 -11.031 4.478 1.00 96.19 195 SER A C 1
ATOM 1584 O O . SER A 1 195 ? -10.858 -10.963 4.346 1.00 96.19 195 SER A O 1
ATOM 1586 N N . PHE A 1 196 ? -8.843 -9.986 4.281 1.00 97.31 196 PHE A N 1
ATOM 1587 C CA . PHE A 1 196 ? -9.354 -8.658 3.975 1.00 97.31 196 PHE A CA 1
ATOM 1588 C C . PHE A 1 196 ? -8.374 -7.877 3.103 1.00 97.31 196 PHE A C 1
ATOM 1590 O O . PHE A 1 196 ? -7.193 -8.213 2.981 1.00 97.31 196 PHE A O 1
ATOM 1597 N N . LYS A 1 197 ? -8.882 -6.812 2.487 1.00 97.94 197 LYS A N 1
ATOM 1598 C CA . LYS A 1 197 ? -8.132 -5.912 1.616 1.00 97.94 197 LYS A CA 1
ATOM 1599 C C . LYS A 1 197 ? -8.115 -4.522 2.253 1.00 97.94 197 LYS A C 1
ATOM 1601 O O . LYS A 1 197 ? -9.132 -3.840 2.205 1.00 97.94 197 LYS A O 1
ATOM 1606 N N . PRO A 1 198 ? -6.999 -4.078 2.860 1.00 97.62 198 PRO A N 1
ATOM 1607 C CA . PRO A 1 198 ? -6.985 -2.855 3.671 1.00 97.62 198 PRO A CA 1
ATOM 1608 C C . PRO A 1 198 ? -7.419 -1.581 2.929 1.00 97.62 198 PRO A C 1
ATOM 1610 O O . PRO A 1 198 ? -7.836 -0.615 3.567 1.00 97.62 198 PRO A O 1
ATOM 1613 N N . PHE A 1 199 ? -7.298 -1.575 1.597 1.00 98.31 199 PHE A N 1
ATOM 1614 C CA . PHE A 1 199 ? -7.571 -0.428 0.734 1.00 98.31 199 PHE A CA 1
ATOM 1615 C C . PHE A 1 199 ? -8.649 -0.695 -0.334 1.00 98.31 199 PHE A C 1
ATOM 1617 O O . PHE A 1 199 ? -8.732 0.070 -1.291 1.00 98.31 199 PHE A O 1
ATOM 1624 N N . ASP A 1 200 ? -9.457 -1.761 -0.227 1.00 96.00 200 ASP A N 1
ATOM 1625 C CA . ASP A 1 200 ? -10.457 -2.114 -1.258 1.00 96.00 200 ASP A CA 1
ATOM 1626 C C . ASP A 1 200 ? -11.481 -1.011 -1.537 1.00 96.00 200 ASP A C 1
ATOM 1628 O O . ASP A 1 200 ? -11.836 -0.775 -2.690 1.00 96.00 200 ASP A O 1
ATOM 1632 N N . LYS A 1 201 ? -11.929 -0.326 -0.486 1.00 95.62 201 LYS A N 1
ATOM 1633 C CA . LYS A 1 201 ? -12.916 0.750 -0.550 1.00 95.62 201 LYS A CA 1
ATOM 1634 C C . LYS A 1 201 ? -12.299 2.131 -0.741 1.00 95.62 201 LYS A C 1
ATOM 1636 O O . LYS A 1 201 ? -13.052 3.096 -0.756 1.00 95.62 201 LYS A O 1
ATOM 1641 N N . TRP A 1 202 ? -10.972 2.271 -0.842 1.00 97.62 202 TRP A N 1
ATOM 1642 C CA . TRP A 1 202 ? -10.362 3.601 -0.888 1.00 97.62 202 TRP A CA 1
ATOM 1643 C C . TRP A 1 202 ? -10.786 4.354 -2.153 1.00 97.62 202 TRP A C 1
ATOM 1645 O O . TRP A 1 202 ? -10.451 3.954 -3.264 1.00 97.62 202 TRP A O 1
ATOM 1655 N N . ASP A 1 203 ? -11.513 5.453 -1.976 1.00 95.56 203 ASP A N 1
ATOM 1656 C CA . ASP A 1 203 ? -12.160 6.190 -3.057 1.00 95.56 203 ASP A CA 1
ATOM 1657 C C . ASP A 1 203 ? -11.619 7.622 -3.161 1.00 95.56 203 ASP A C 1
ATOM 1659 O O . ASP A 1 203 ? -11.518 8.347 -2.168 1.00 95.56 203 ASP A O 1
ATOM 1663 N N . THR A 1 204 ? -11.290 8.057 -4.380 1.00 94.25 204 THR A N 1
ATOM 1664 C CA . THR A 1 204 ? -10.700 9.380 -4.644 1.00 94.25 204 THR A CA 1
ATOM 1665 C C . THR A 1 204 ? -11.647 10.550 -4.380 1.00 94.25 204 THR A C 1
ATOM 1667 O O . THR A 1 204 ? -11.175 11.655 -4.121 1.00 94.25 204 THR A O 1
ATOM 1670 N N . SER A 1 205 ? -12.965 10.343 -4.446 1.00 96.44 205 SER A N 1
ATOM 1671 C CA . SER A 1 205 ? -13.971 11.375 -4.163 1.00 96.44 205 SER A CA 1
ATOM 1672 C C . SER A 1 205 ? -14.151 11.621 -2.663 1.00 96.44 205 SER A C 1
ATOM 1674 O O . SER A 1 205 ? -14.471 12.737 -2.255 1.00 96.44 205 SER A O 1
ATOM 1676 N N . GLN A 1 206 ? -13.907 10.603 -1.831 1.00 96.50 206 GLN A N 1
ATOM 1677 C CA . GLN A 1 206 ? -14.029 10.677 -0.372 1.00 96.50 206 GLN A CA 1
ATOM 1678 C C . GLN A 1 206 ? -12.861 9.956 0.320 1.00 96.50 206 GLN A C 1
ATOM 1680 O O . GLN A 1 206 ? -13.063 8.980 1.045 1.00 96.50 206 GLN A O 1
ATOM 1685 N N . PRO A 1 207 ? -11.613 10.418 0.139 1.00 96.38 207 PRO A N 1
ATOM 1686 C CA . PRO A 1 207 ? -10.416 9.635 0.454 1.00 96.38 207 PRO A CA 1
ATOM 1687 C C . PRO A 1 207 ? -10.186 9.397 1.948 1.00 96.38 207 PRO A C 1
ATOM 1689 O O . PRO A 1 207 ? -9.428 8.503 2.312 1.00 96.38 207 PRO A O 1
ATOM 1692 N N . THR A 1 208 ? -10.825 10.174 2.824 1.00 96.19 208 THR A N 1
ATOM 1693 C CA . THR A 1 208 ? -10.828 9.904 4.267 1.00 96.19 208 THR A CA 1
ATOM 1694 C C . THR A 1 208 ? -11.955 8.955 4.653 1.00 96.19 208 THR A C 1
ATOM 1696 O O . THR A 1 208 ? -11.708 7.972 5.340 1.00 96.19 208 THR A O 1
ATOM 1699 N N . GLN A 1 209 ? -13.190 9.263 4.251 1.00 97.06 209 GLN A N 1
ATOM 1700 C CA . GLN A 1 209 ? -14.394 8.567 4.716 1.00 97.06 209 GLN A CA 1
ATOM 1701 C C . GLN A 1 209 ? -14.516 7.158 4.137 1.00 97.06 209 GLN A C 1
ATOM 1703 O O . GLN A 1 209 ? -15.057 6.282 4.800 1.00 97.06 209 GLN A O 1
ATOM 1708 N N . SER A 1 210 ? -13.998 6.947 2.929 1.00 97.12 210 SER A N 1
ATOM 1709 C CA . SER A 1 210 ? -14.044 5.664 2.225 1.00 97.12 210 SER A CA 1
ATOM 1710 C C . SER A 1 210 ? -13.125 4.590 2.824 1.00 97.12 210 SER A C 1
ATOM 1712 O O . SER A 1 210 ? -13.340 3.402 2.599 1.00 97.12 210 SER A O 1
ATOM 1714 N N . LEU A 1 211 ? -12.134 4.984 3.635 1.00 96.38 211 LEU A N 1
ATOM 1715 C CA . LEU A 1 211 ? -11.317 4.072 4.435 1.00 96.38 211 LEU A CA 1
ATOM 1716 C C . LEU A 1 211 ? -11.811 4.050 5.880 1.00 96.38 211 LEU A C 1
ATOM 1718 O O . LEU A 1 211 ? -11.421 4.895 6.687 1.00 96.38 211 LEU A O 1
ATOM 1722 N N . ASP A 1 212 ? -12.618 3.046 6.221 1.00 96.69 212 ASP A N 1
ATOM 1723 C CA . ASP A 1 212 ? -13.273 2.910 7.531 1.00 96.69 212 ASP A CA 1
ATOM 1724 C C . ASP A 1 212 ? -12.296 3.092 8.714 1.00 96.69 212 ASP A C 1
ATOM 1726 O O . ASP A 1 212 ? -12.544 3.883 9.630 1.00 96.69 212 ASP A O 1
ATOM 1730 N N . TRP A 1 213 ? -11.136 2.429 8.665 1.00 98.06 213 TRP A N 1
ATOM 1731 C CA . TRP A 1 213 ? -10.121 2.490 9.720 1.00 98.06 213 TRP A CA 1
ATOM 1732 C C . TRP A 1 213 ? -9.403 3.846 9.793 1.00 98.06 213 TRP A C 1
ATOM 1734 O O . TRP A 1 213 ? -9.101 4.322 10.889 1.00 98.06 213 TRP A O 1
ATOM 1744 N N . TYR A 1 214 ? -9.178 4.515 8.657 1.00 97.88 214 TYR A N 1
ATOM 1745 C CA . TYR A 1 214 ? -8.552 5.840 8.630 1.00 97.88 214 TYR A CA 1
ATOM 1746 C C . TYR A 1 214 ? -9.541 6.926 9.080 1.00 97.88 214 TYR A C 1
ATOM 1748 O O . TYR A 1 214 ? -9.189 7.837 9.833 1.00 97.88 214 TYR A O 1
ATOM 1756 N N . ASN A 1 215 ? -10.811 6.803 8.686 1.00 97.50 215 ASN A N 1
ATOM 1757 C CA . ASN A 1 215 ? -11.902 7.638 9.177 1.00 97.50 215 ASN A CA 1
ATOM 1758 C C . ASN A 1 215 ? -12.065 7.501 10.701 1.00 97.50 215 ASN A C 1
ATOM 1760 O O . ASN A 1 215 ? -12.190 8.503 11.410 1.00 97.50 215 ASN A O 1
ATOM 1764 N N . ALA A 1 216 ? -11.997 6.271 11.223 1.00 97.69 216 ALA A N 1
ATOM 1765 C CA . ALA A 1 216 ? -11.997 6.005 12.658 1.00 97.69 216 ALA A CA 1
ATOM 1766 C C . ALA A 1 216 ? -10.793 6.646 13.361 1.00 97.69 216 ALA A C 1
ATOM 1768 O O . ALA A 1 216 ? -10.975 7.322 14.372 1.00 97.69 216 ALA A O 1
ATOM 1769 N N . TYR A 1 217 ? -9.585 6.504 12.808 1.00 97.31 217 TYR A N 1
ATOM 1770 C CA . TYR A 1 217 ? -8.389 7.183 13.310 1.00 97.31 217 TYR A CA 1
ATOM 1771 C C . TYR A 1 217 ? -8.575 8.702 13.38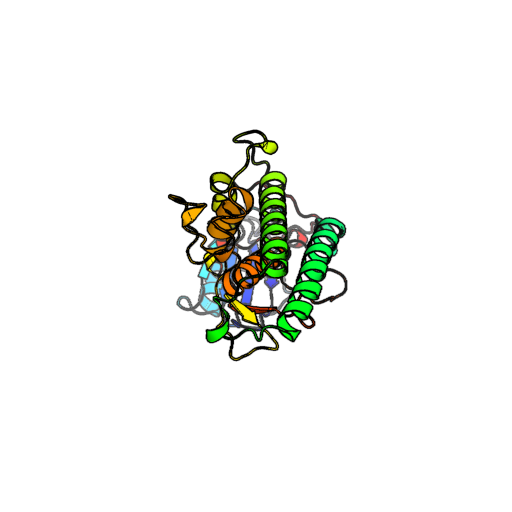9 1.00 97.31 217 TYR A C 1
ATOM 1773 O O . TYR A 1 217 ? -8.332 9.279 14.451 1.00 97.31 217 TYR A O 1
ATOM 1781 N N . ASN A 1 218 ? -9.058 9.347 12.323 1.00 95.94 218 ASN A N 1
ATOM 1782 C CA . ASN A 1 218 ? -9.297 10.790 12.336 1.00 95.94 218 ASN A CA 1
ATOM 1783 C C . ASN A 1 218 ? -10.310 11.190 13.406 1.00 95.94 218 ASN A C 1
ATOM 1785 O O . ASN A 1 218 ? -10.057 12.124 14.166 1.00 95.94 218 ASN A O 1
ATOM 1789 N N . ALA A 1 219 ? -11.423 10.464 13.518 1.00 96.06 219 ALA A N 1
ATOM 1790 C CA . ALA A 1 219 ? -12.419 10.740 14.546 1.00 96.06 219 ALA A CA 1
ATOM 1791 C C . ALA A 1 219 ? -11.815 10.632 15.958 1.00 96.06 219 ALA A C 1
ATOM 1793 O O . ALA A 1 219 ? -11.951 11.544 16.764 1.00 96.06 219 ALA A O 1
ATOM 1794 N N . VAL A 1 220 ? -11.075 9.557 16.232 1.00 94.19 220 VAL A N 1
ATOM 1795 C CA . VAL A 1 220 ? -10.468 9.273 17.543 1.00 94.19 220 VAL A CA 1
ATOM 1796 C C . VAL A 1 220 ? -9.311 10.226 17.887 1.00 94.19 220 VAL A C 1
ATOM 1798 O O . VAL A 1 220 ? -9.004 10.446 19.068 1.00 94.19 220 VAL A O 1
ATOM 1801 N N . LYS A 1 221 ? -8.640 10.775 16.870 1.00 89.50 221 LYS A N 1
ATOM 1802 C CA . LYS A 1 221 ? -7.587 11.791 16.997 1.00 89.50 221 LYS A CA 1
ATOM 1803 C C . LYS A 1 221 ? -8.156 13.153 17.389 1.00 89.50 221 LYS A C 1
ATOM 1805 O O . LYS A 1 221 ? -7.550 13.822 18.221 1.00 89.50 221 LYS A O 1
ATOM 1810 N N . HIS A 1 222 ? -9.283 13.550 16.800 1.00 88.31 222 HIS A N 1
ATOM 1811 C CA . HIS A 1 222 ? -9.892 14.864 17.022 1.00 88.31 222 HIS A CA 1
ATOM 1812 C C . HIS A 1 222 ? -10.869 14.897 18.202 1.00 88.31 222 HIS A C 1
ATOM 1814 O O . HIS A 1 222 ? -10.957 15.920 18.872 1.00 88.31 222 HIS A O 1
ATOM 1820 N N . ASP A 1 223 ? -11.550 13.788 18.488 1.00 88.88 223 ASP A N 1
ATOM 1821 C CA . ASP A 1 223 ? -12.543 13.689 19.556 1.00 88.88 223 ASP A CA 1
ATOM 1822 C C . ASP A 1 223 ? -12.354 12.388 20.344 1.00 88.88 223 ASP A C 1
ATOM 1824 O O . ASP A 1 223 ? -12.963 11.349 20.082 1.00 88.88 223 ASP A O 1
ATOM 1828 N N . ARG A 1 224 ? -11.430 12.427 21.309 1.00 79.25 224 ARG A N 1
ATOM 1829 C CA . ARG A 1 224 ? -11.054 11.242 22.088 1.00 79.25 224 ARG A CA 1
ATOM 1830 C C . ARG A 1 224 ? -12.221 10.685 22.899 1.00 79.25 224 ARG A C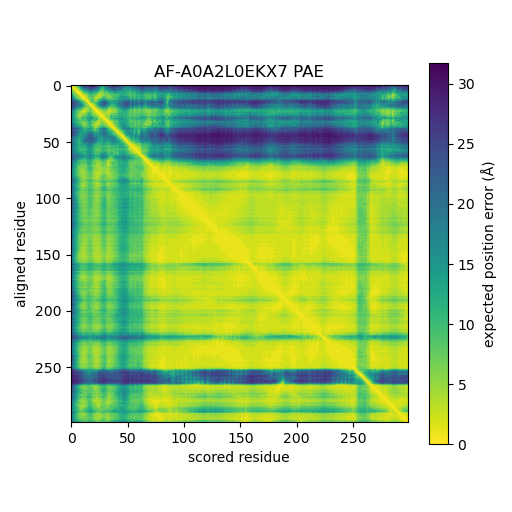 1
ATOM 1832 O O . ARG A 1 224 ? -12.276 9.470 23.055 1.00 79.25 224 ARG A O 1
ATOM 1839 N N . GLU A 1 225 ? -13.066 11.540 23.466 1.00 83.56 225 GLU A N 1
ATOM 1840 C CA . GLU A 1 225 ? -14.089 11.124 24.429 1.00 83.56 225 GLU A CA 1
ATOM 1841 C C . GLU A 1 225 ? -15.312 10.552 23.719 1.00 83.56 225 GLU A C 1
ATOM 1843 O O . GLU A 1 225 ? -15.745 9.452 24.061 1.00 83.56 225 GLU A O 1
ATOM 1848 N N . SER A 1 226 ? -15.816 11.227 22.681 1.00 89.00 226 SER A N 1
ATOM 1849 C CA . SER A 1 226 ? -17.027 10.771 21.994 1.00 89.00 226 SER A CA 1
ATOM 1850 C C . SER A 1 226 ? -16.749 9.658 20.978 1.00 89.00 226 SER A C 1
ATOM 1852 O O . SER A 1 226 ? -17.582 8.773 20.779 1.00 89.00 226 SER A O 1
ATOM 1854 N N . ALA A 1 227 ? -15.563 9.651 20.354 1.00 94.38 227 ALA A N 1
ATOM 1855 C CA . ALA A 1 227 ? -15.230 8.692 19.304 1.00 94.38 227 ALA A CA 1
ATOM 1856 C C . ALA A 1 227 ? -14.445 7.471 19.801 1.00 94.38 227 ALA A C 1
ATOM 1858 O O . ALA A 1 227 ? -14.069 6.638 18.978 1.00 94.38 227 ALA A O 1
ATOM 1859 N N . PHE A 1 228 ? -14.194 7.325 21.110 1.00 94.50 228 PHE A N 1
ATOM 1860 C CA . PHE A 1 228 ? -13.381 6.230 21.662 1.00 94.50 228 PHE A CA 1
ATOM 1861 C C . PHE A 1 228 ? -13.826 4.839 21.186 1.00 94.50 228 PHE A C 1
ATOM 1863 O O . PHE A 1 228 ? -12.987 3.994 20.874 1.00 94.50 228 PHE A O 1
ATOM 1870 N N . THR A 1 229 ? -15.136 4.632 21.052 1.00 97.06 229 THR A N 1
ATOM 1871 C CA . THR A 1 229 ? -15.748 3.377 20.588 1.00 97.06 229 THR A CA 1
ATOM 1872 C C . THR A 1 229 ? -15.383 3.007 19.149 1.00 97.06 229 THR A C 1
ATOM 1874 O O . THR A 1 229 ? -15.503 1.847 18.769 1.00 97.06 229 THR A O 1
ATOM 1877 N N . LYS A 1 230 ? -14.881 3.954 18.344 1.00 97.56 230 LYS A N 1
ATOM 1878 C CA . LYS A 1 230 ? -14.396 3.700 16.977 1.00 97.56 230 LYS A CA 1
ATOM 1879 C C . LYS A 1 230 ? -13.003 3.068 16.941 1.00 97.56 230 LYS A C 1
ATOM 1881 O O . LYS A 1 230 ? -12.596 2.571 15.891 1.00 97.56 230 LYS A O 1
ATOM 1886 N N . ALA A 1 231 ? -12.269 3.057 18.054 1.00 97.50 231 ALA A N 1
ATOM 1887 C CA . ALA A 1 231 ? -10.973 2.391 18.172 1.00 97.50 231 ALA A CA 1
ATOM 1888 C C . ALA A 1 231 ? -11.129 0.871 18.355 1.00 97.50 231 ALA A C 1
ATOM 1890 O O . ALA A 1 231 ? -10.696 0.302 19.359 1.00 97.50 231 ALA A O 1
ATOM 1891 N N . THR A 1 232 ? -11.800 0.238 17.397 1.00 98.56 232 THR A N 1
ATOM 1892 C CA . THR A 1 232 ? -12.163 -1.176 17.445 1.00 98.56 232 THR A CA 1
ATOM 1893 C C . THR A 1 232 ? -11.005 -2.085 17.039 1.00 98.56 232 THR A C 1
ATOM 1895 O O . THR A 1 232 ? -10.070 -1.661 16.350 1.00 98.56 232 THR A O 1
ATOM 1898 N N . LEU A 1 233 ? -11.092 -3.361 17.422 1.00 98.44 233 LEU A N 1
ATOM 1899 C CA . LEU A 1 233 ? -10.158 -4.410 17.029 1.00 98.44 233 LEU A CA 1
ATOM 1900 C C . LEU A 1 233 ? -10.046 -4.485 15.503 1.00 98.44 233 LEU A C 1
ATOM 1902 O O . LEU A 1 233 ? -8.938 -4.502 14.975 1.00 98.44 233 LEU A O 1
ATOM 1906 N N . TYR A 1 234 ? -11.179 -4.440 14.794 1.00 98.19 234 TYR A N 1
ATOM 1907 C CA . TYR A 1 234 ? -11.198 -4.471 13.331 1.00 98.19 234 TYR A CA 1
ATOM 1908 C C . TYR A 1 234 ? -10.479 -3.275 12.700 1.00 98.19 234 TYR A C 1
ATOM 1910 O O . TYR A 1 234 ? -9.679 -3.458 11.783 1.00 98.19 234 TYR A O 1
ATOM 1918 N N . ASN A 1 235 ? -10.722 -2.055 13.193 1.00 98.50 235 ASN A N 1
ATOM 1919 C CA . ASN A 1 235 ? -10.063 -0.862 12.659 1.00 98.50 235 ASN A CA 1
ATOM 1920 C C . ASN A 1 235 ? -8.553 -0.897 12.916 1.00 98.50 235 ASN A C 1
ATOM 1922 O O . ASN A 1 235 ? -7.775 -0.549 12.031 1.00 98.50 235 ASN A O 1
ATOM 1926 N N . MET A 1 236 ? -8.135 -1.361 14.097 1.00 98.31 236 MET A N 1
ATOM 1927 C CA . MET A 1 236 ? -6.723 -1.545 14.428 1.00 98.31 236 MET A CA 1
ATOM 1928 C C . MET A 1 236 ? -6.062 -2.591 13.512 1.00 98.31 236 MET A C 1
ATOM 1930 O O . MET A 1 236 ? -5.061 -2.270 12.874 1.00 98.31 236 MET A O 1
ATOM 1934 N N . ILE A 1 237 ? -6.648 -3.788 13.363 1.00 98.00 237 ILE A N 1
ATOM 1935 C CA . ILE A 1 237 ? -6.136 -4.849 12.472 1.00 98.00 237 ILE A CA 1
ATOM 1936 C C . ILE A 1 237 ? -6.077 -4.360 11.019 1.00 98.00 237 ILE A C 1
ATOM 1938 O O . ILE A 1 237 ? -5.083 -4.588 10.331 1.00 98.00 237 ILE A O 1
ATOM 1942 N N . SER A 1 238 ? -7.105 -3.641 10.558 1.00 98.19 238 SER A N 1
ATOM 1943 C CA . SER A 1 238 ? -7.166 -3.109 9.192 1.00 98.19 238 SER A CA 1
ATOM 1944 C C . SER A 1 238 ? -6.065 -2.083 8.923 1.00 98.19 238 SER A C 1
ATOM 1946 O O . SER A 1 238 ? -5.391 -2.161 7.897 1.00 98.19 238 SER A O 1
ATOM 1948 N N . ALA A 1 239 ? -5.823 -1.164 9.865 1.00 98.31 239 ALA A N 1
ATOM 1949 C CA . ALA A 1 239 ? -4.741 -0.186 9.768 1.00 98.31 239 ALA A CA 1
ATOM 1950 C C . ALA A 1 239 ? -3.352 -0.853 9.786 1.00 98.31 239 ALA A C 1
ATOM 1952 O O . ALA A 1 239 ? -2.477 -0.469 9.009 1.00 98.31 239 ALA A O 1
ATOM 1953 N N . MET A 1 240 ? -3.157 -1.881 10.623 1.00 96.88 240 MET A N 1
ATOM 1954 C CA . MET A 1 240 ? -1.925 -2.684 10.649 1.00 96.88 240 MET A CA 1
ATOM 1955 C C . MET A 1 240 ? -1.699 -3.418 9.322 1.00 96.88 240 MET A C 1
ATOM 1957 O O . MET A 1 240 ? -0.597 -3.381 8.776 1.00 96.88 240 MET A O 1
ATOM 1961 N N . GLY A 1 241 ? -2.756 -4.016 8.764 1.00 95.81 241 GLY A N 1
ATOM 1962 C CA . GLY A 1 241 ? -2.737 -4.615 7.432 1.00 95.81 241 GLY A CA 1
ATOM 1963 C C . GLY A 1 241 ? -2.392 -3.594 6.344 1.00 95.81 241 GLY A C 1
ATOM 1964 O O . GLY A 1 241 ? -1.622 -3.902 5.440 1.00 95.81 241 GLY A O 1
ATOM 1965 N N . GLY A 1 242 ? -2.891 -2.359 6.452 1.00 96.94 242 GLY A N 1
ATOM 1966 C CA . GLY A 1 242 ? -2.553 -1.260 5.544 1.00 96.94 242 GLY A CA 1
ATOM 1967 C C . GLY A 1 242 ? -1.071 -0.874 5.593 1.00 96.94 242 GLY A C 1
ATOM 1968 O O . GLY A 1 242 ? -0.437 -0.743 4.544 1.00 96.94 242 GLY A O 1
ATOM 1969 N N . ALA A 1 243 ? -0.495 -0.754 6.793 1.00 96.06 243 ALA A N 1
ATOM 1970 C CA . ALA A 1 243 ? 0.937 -0.502 6.968 1.00 96.06 243 ALA A CA 1
ATOM 1971 C C . ALA A 1 243 ? 1.783 -1.650 6.386 1.00 96.06 243 ALA A C 1
ATOM 1973 O O . ALA A 1 243 ? 2.727 -1.410 5.634 1.00 96.06 243 ALA A O 1
ATOM 1974 N N . PHE A 1 244 ? 1.392 -2.898 6.660 1.00 93.69 244 PHE A N 1
ATOM 1975 C CA . PHE A 1 244 ? 2.021 -4.095 6.102 1.00 93.69 244 PHE A CA 1
ATOM 1976 C C . PHE A 1 244 ? 1.987 -4.104 4.563 1.00 93.69 244 PHE A C 1
ATOM 1978 O O . PHE A 1 244 ? 3.022 -4.275 3.916 1.00 93.69 244 PHE A O 1
ATOM 1985 N N . VAL A 1 245 ? 0.822 -3.844 3.960 1.00 95.19 245 VAL A N 1
ATOM 1986 C CA . VAL A 1 245 ? 0.667 -3.757 2.500 1.00 95.19 245 VAL A CA 1
ATOM 1987 C C . VAL A 1 245 ? 1.553 -2.662 1.910 1.00 95.19 245 VAL A C 1
ATOM 1989 O O . VAL A 1 245 ? 2.183 -2.895 0.883 1.00 95.19 245 VAL A O 1
ATOM 1992 N N . LEU A 1 246 ? 1.665 -1.493 2.547 1.00 96.44 246 LEU A N 1
ATOM 1993 C CA . LEU A 1 246 ? 2.504 -0.404 2.037 1.00 96.44 246 LEU A CA 1
ATOM 1994 C C . LEU A 1 246 ? 3.999 -0.732 2.050 1.00 96.44 246 LEU A C 1
ATOM 1996 O O . LEU A 1 246 ? 4.707 -0.305 1.137 1.00 96.44 246 LEU A O 1
ATOM 2000 N N . VAL A 1 247 ? 4.495 -1.496 3.028 1.00 92.94 247 VAL A N 1
ATOM 2001 C CA . VAL A 1 247 ? 5.883 -1.995 3.003 1.00 92.94 247 VAL A CA 1
ATOM 2002 C C . VAL A 1 247 ? 6.086 -2.896 1.782 1.00 92.94 247 VAL A C 1
ATOM 2004 O O . VAL A 1 247 ? 7.028 -2.703 1.009 1.00 92.94 247 VAL A O 1
ATOM 2007 N N . HIS A 1 248 ? 5.157 -3.824 1.545 1.00 90.19 248 HIS A N 1
ATOM 2008 C CA . HIS A 1 248 ? 5.223 -4.750 0.415 1.00 90.19 248 HIS A CA 1
ATOM 2009 C C . HIS A 1 248 ? 5.046 -4.086 -0.949 1.00 90.19 248 HIS A C 1
ATOM 2011 O O . HIS A 1 248 ? 5.742 -4.440 -1.899 1.00 90.19 248 HIS A O 1
ATOM 2017 N N . ALA A 1 249 ? 4.160 -3.104 -1.060 1.00 94.56 249 ALA A N 1
ATOM 2018 C CA . ALA A 1 249 ? 3.935 -2.380 -2.301 1.00 94.56 249 ALA A CA 1
ATOM 2019 C C . ALA A 1 249 ? 5.127 -1.484 -2.684 1.00 94.56 249 ALA A C 1
ATOM 2021 O O . ALA A 1 249 ? 5.321 -1.191 -3.863 1.00 94.56 249 ALA A O 1
ATOM 2022 N N . GLN A 1 250 ? 5.950 -1.078 -1.710 1.00 94.75 250 GLN A N 1
ATOM 2023 C CA . GLN A 1 250 ? 7.156 -0.285 -1.956 1.00 94.75 250 GLN A CA 1
ATOM 2024 C C . GLN A 1 250 ? 8.380 -1.135 -2.295 1.00 94.75 250 GLN A C 1
ATOM 2026 O O . GLN A 1 250 ? 9.162 -0.761 -3.170 1.00 94.75 250 GLN A O 1
ATOM 2031 N N . PHE A 1 251 ? 8.558 -2.258 -1.595 1.00 90.56 251 PHE A N 1
ATOM 2032 C CA . PHE A 1 251 ? 9.828 -2.990 -1.583 1.00 90.56 251 PHE A CA 1
ATOM 2033 C C . PHE A 1 251 ? 9.712 -4.463 -1.994 1.00 90.56 251 PHE A C 1
ATOM 2035 O O . PHE A 1 251 ? 10.724 -5.111 -2.246 1.00 90.56 251 PHE A O 1
ATOM 2042 N N . GLY A 1 252 ? 8.498 -4.998 -2.110 1.00 84.50 252 GLY A N 1
ATOM 2043 C CA . GLY A 1 252 ? 8.250 -6.402 -2.421 1.00 84.50 252 GLY A CA 1
ATOM 2044 C C . GLY A 1 252 ? 8.195 -7.316 -1.201 1.00 84.50 252 GLY A C 1
ATOM 2045 O O . GLY A 1 252 ? 8.183 -6.877 -0.055 1.00 84.50 252 GLY A O 1
ATOM 2046 N N . GLN A 1 253 ? 8.087 -8.625 -1.448 1.00 68.31 253 GLN A N 1
ATOM 2047 C CA . GLN A 1 253 ? 7.975 -9.648 -0.392 1.00 68.31 253 GLN A CA 1
ATOM 2048 C C . GLN A 1 253 ? 9.320 -10.116 0.174 1.00 68.31 253 GLN A C 1
ATOM 2050 O O . GLN A 1 253 ? 9.370 -10.621 1.295 1.00 68.31 253 GLN A O 1
ATOM 2055 N N . PHE A 1 254 ? 10.400 -9.940 -0.584 1.00 59.50 254 PHE A N 1
ATOM 2056 C CA . PHE A 1 254 ? 11.735 -10.406 -0.232 1.00 59.50 254 PHE A CA 1
ATOM 2057 C C . PHE A 1 254 ? 12.664 -9.197 -0.151 1.00 59.50 254 PHE A C 1
ATOM 2059 O O . PHE A 1 254 ? 12.889 -8.530 -1.159 1.00 59.50 254 PHE A O 1
ATOM 2066 N N . GLY A 1 255 ? 13.155 -8.898 1.052 1.00 49.47 255 GLY A N 1
ATOM 2067 C CA . GLY A 1 255 ? 14.157 -7.862 1.286 1.00 49.47 255 GLY A CA 1
ATOM 2068 C C . GLY A 1 255 ? 15.547 -8.433 1.589 1.00 49.47 255 GLY A C 1
ATOM 2069 O O . GLY A 1 255 ? 15.773 -9.644 1.509 1.00 49.47 255 GLY A O 1
ATOM 2070 N N . TYR A 1 256 ? 16.445 -7.528 2.001 1.00 36.62 256 TYR A N 1
ATOM 2071 C CA . TYR A 1 256 ? 17.839 -7.793 2.387 1.00 36.62 256 TYR A CA 1
ATOM 2072 C C . TYR A 1 256 ? 17.993 -9.051 3.262 1.00 36.62 256 TYR A C 1
ATOM 2074 O O . TYR A 1 256 ? 17.282 -9.228 4.251 1.00 36.62 256 TYR A O 1
ATOM 2082 N N . GLN A 1 257 ? 18.968 -9.900 2.909 1.00 42.38 257 GLN A N 1
ATOM 2083 C CA . GLN A 1 257 ? 19.383 -11.107 3.648 1.00 42.38 257 GLN A CA 1
ATOM 2084 C C . GLN A 1 257 ? 18.347 -12.230 3.766 1.00 42.38 257 GLN A C 1
ATOM 2086 O O . GLN A 1 257 ? 18.422 -13.022 4.705 1.00 42.38 257 GLN A O 1
ATOM 2091 N N . SER A 1 258 ? 17.387 -12.348 2.841 1.00 45.34 258 SER A N 1
ATOM 2092 C CA . SER A 1 258 ? 16.322 -13.364 2.945 1.00 45.34 258 SER A CA 1
ATOM 2093 C C . SER A 1 258 ? 15.576 -13.317 4.285 1.00 45.34 258 SER A C 1
ATOM 2095 O O . SER A 1 258 ? 14.907 -14.279 4.655 1.00 45.34 258 SER A O 1
ATOM 2097 N N . MET A 1 259 ? 15.655 -12.185 5.002 1.00 42.81 259 MET A N 1
ATOM 2098 C CA . MET A 1 259 ? 14.723 -11.900 6.075 1.00 42.81 259 MET A CA 1
ATOM 2099 C C . MET A 1 259 ? 13.389 -11.702 5.386 1.00 42.81 259 MET A C 1
ATOM 2101 O O . MET A 1 259 ? 13.090 -10.642 4.833 1.00 42.81 259 MET A O 1
ATOM 2105 N N . GLN A 1 260 ? 12.610 -12.774 5.346 1.00 48.97 260 GLN A N 1
ATOM 2106 C CA . GLN A 1 260 ? 11.214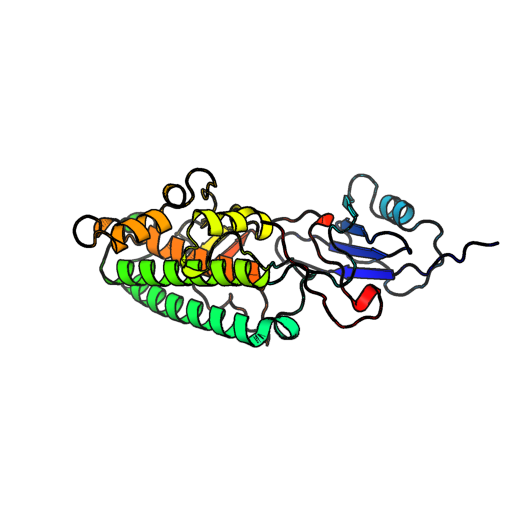 -12.665 5.016 1.00 48.97 260 GLN A CA 1
ATOM 2107 C C . GLN A 1 260 ? 10.642 -11.659 5.999 1.00 48.97 260 GLN A C 1
ATOM 2109 O O . GLN A 1 260 ? 10.687 -11.846 7.215 1.00 48.97 260 GLN A O 1
ATOM 2114 N N . VAL A 1 261 ? 10.075 -10.593 5.453 1.00 48.84 261 VAL A N 1
ATOM 2115 C CA . VAL A 1 261 ? 9.172 -9.727 6.208 1.00 48.84 261 VAL A CA 1
ATOM 2116 C C . VAL A 1 261 ? 7.994 -10.558 6.761 1.00 48.84 261 VAL A C 1
ATOM 2118 O O . VAL A 1 261 ? 7.283 -10.107 7.640 1.00 48.84 261 VAL A O 1
ATOM 2121 N N . THR A 1 262 ? 7.783 -11.786 6.263 1.00 48.84 262 THR A N 1
ATOM 2122 C CA . THR A 1 262 ? 6.466 -12.421 6.193 1.00 48.84 262 THR A CA 1
ATOM 2123 C C . THR A 1 262 ? 6.320 -13.829 6.765 1.00 48.84 262 THR A C 1
ATOM 2125 O O . THR A 1 262 ? 5.179 -14.281 6.834 1.00 48.84 262 THR A O 1
ATOM 2128 N N . GLU A 1 263 ? 7.362 -14.565 7.174 1.00 48.47 263 GLU A N 1
ATOM 2129 C CA . GLU A 1 263 ? 7.124 -15.919 7.736 1.00 48.47 263 GLU A CA 1
ATOM 2130 C C . GLU A 1 263 ? 6.961 -15.953 9.256 1.00 48.47 263 GLU A C 1
ATOM 2132 O O . GLU A 1 263 ? 6.333 -16.872 9.775 1.00 48.47 263 GLU A O 1
ATOM 2137 N N . THR A 1 264 ? 7.420 -14.926 9.973 1.00 50.81 264 THR A N 1
ATOM 2138 C CA . THR A 1 264 ? 7.298 -14.854 11.441 1.00 50.81 264 THR A CA 1
ATOM 2139 C C . THR A 1 264 ? 6.147 -13.980 11.933 1.00 50.81 264 THR A C 1
ATOM 2141 O O . THR A 1 264 ? 5.823 -13.999 13.123 1.00 50.81 264 THR A O 1
ATOM 2144 N N . ASP A 1 265 ? 5.538 -13.219 11.030 1.00 62.00 265 ASP A N 1
ATOM 2145 C CA . ASP A 1 265 ? 4.678 -12.090 11.364 1.00 62.00 265 ASP A CA 1
ATOM 2146 C C . ASP A 1 265 ? 3.192 -12.479 11.286 1.00 62.00 265 ASP A C 1
ATOM 2148 O O . ASP A 1 265 ? 2.808 -13.423 10.592 1.00 62.00 265 ASP A O 1
ATOM 2152 N N . GLU A 1 266 ? 2.348 -11.769 12.041 1.00 81.75 266 GLU A N 1
ATOM 2153 C CA . GLU A 1 266 ? 0.913 -12.070 12.166 1.00 81.75 266 GLU A CA 1
ATOM 2154 C C . GLU A 1 266 ? 0.157 -12.011 10.840 1.00 81.75 266 GLU A C 1
ATOM 2156 O O . GLU A 1 266 ? -0.882 -12.647 10.722 1.00 81.75 266 GLU A O 1
ATOM 2161 N N . PHE A 1 267 ? 0.672 -11.299 9.835 1.00 89.81 267 PHE A N 1
ATOM 2162 C CA . PHE A 1 267 ? 0.072 -11.219 8.507 1.00 89.81 267 PHE A CA 1
ATOM 2163 C C . PHE A 1 267 ? 0.830 -12.045 7.468 1.00 89.81 267 PHE A C 1
ATOM 2165 O O . PHE A 1 267 ? 2.056 -12.154 7.484 1.00 89.81 267 PHE A O 1
ATOM 2172 N N . TYR A 1 268 ? 0.090 -12.541 6.480 1.00 87.62 268 TYR A N 1
ATOM 2173 C CA . TYR A 1 268 ? 0.642 -12.979 5.202 1.00 87.62 268 TYR A CA 1
ATOM 2174 C C . TYR A 1 268 ? -0.195 -12.438 4.041 1.00 87.62 268 TYR A C 1
ATOM 2176 O O . TYR A 1 268 ? -1.385 -12.150 4.186 1.00 87.62 268 TYR A O 1
ATOM 2184 N N . VAL A 1 269 ? 0.436 -12.298 2.873 1.00 88.31 269 VAL A N 1
ATOM 2185 C CA . VAL A 1 269 ? -0.255 -11.917 1.635 1.00 88.31 269 VAL A CA 1
ATOM 2186 C C . VAL A 1 269 ? -0.969 -13.146 1.082 1.00 88.31 269 VAL A C 1
ATOM 2188 O O . VAL A 1 269 ? -0.317 -14.115 0.692 1.00 88.31 269 VAL A O 1
ATOM 2191 N N . LYS A 1 270 ? -2.301 -13.100 1.041 1.00 89.25 270 LYS A N 1
ATOM 2192 C CA . LYS A 1 270 ? -3.150 -14.164 0.496 1.00 89.25 270 LYS A CA 1
ATOM 2193 C C . LYS A 1 270 ? -3.311 -14.042 -1.018 1.00 89.25 270 LYS A C 1
ATOM 2195 O O . LYS A 1 270 ? -3.283 -15.053 -1.711 1.00 89.25 270 LYS A O 1
ATOM 2200 N N . SER A 1 271 ? -3.423 -12.814 -1.525 1.00 88.19 271 SER A N 1
ATOM 2201 C CA . SER A 1 271 ? -3.436 -12.523 -2.960 1.00 88.19 271 SER A CA 1
ATOM 2202 C C . SER A 1 271 ? -2.571 -11.307 -3.267 1.00 88.19 271 SER A C 1
ATOM 2204 O O . SER A 1 271 ? -2.665 -10.275 -2.600 1.00 88.19 271 SER A O 1
ATOM 2206 N N . LEU A 1 272 ? -1.733 -11.441 -4.294 1.00 85.50 272 LEU A N 1
ATOM 2207 C CA . LEU A 1 272 ? -0.960 -10.343 -4.865 1.00 85.50 272 LEU A CA 1
ATOM 2208 C C . LEU A 1 272 ? -1.789 -9.599 -5.922 1.00 85.50 272 LEU A C 1
ATOM 2210 O O . LEU A 1 272 ? -2.628 -10.230 -6.573 1.00 85.50 272 LEU A O 1
ATOM 2214 N N . PRO A 1 273 ? -1.511 -8.304 -6.153 1.00 89.25 273 PRO A N 1
ATOM 2215 C CA . PRO A 1 273 ? -2.003 -7.618 -7.337 1.00 89.25 273 PRO A CA 1
ATOM 2216 C C . PRO A 1 273 ? -1.551 -8.286 -8.631 1.00 89.25 273 PRO A C 1
ATOM 2218 O O . PRO A 1 273 ? -0.577 -9.049 -8.671 1.00 89.25 273 PRO A O 1
ATOM 2221 N N . SER A 1 274 ? -2.243 -7.942 -9.710 1.00 82.69 274 SER A N 1
ATOM 2222 C CA . SER A 1 274 ? -1.854 -8.331 -11.060 1.00 82.69 274 SER A CA 1
ATOM 2223 C C . SER A 1 274 ? -1.445 -7.104 -11.865 1.00 82.69 274 SER A C 1
ATOM 2225 O O . SER A 1 274 ? -2.078 -6.054 -11.795 1.00 82.69 274 SER A O 1
ATOM 2227 N N . TRP A 1 275 ? -0.381 -7.243 -12.647 1.00 82.31 275 TRP A N 1
ATOM 2228 C CA . TRP A 1 275 ? 0.108 -6.182 -13.519 1.00 82.31 275 TRP A CA 1
ATOM 2229 C C . TRP A 1 275 ? 0.068 -6.654 -14.966 1.00 82.31 275 TRP A C 1
ATOM 2231 O O . TRP A 1 275 ? 0.343 -7.825 -15.265 1.00 82.31 275 TRP A O 1
ATOM 2241 N N . SER A 1 276 ? -0.281 -5.734 -15.859 1.00 81.19 276 SER A N 1
ATOM 2242 C CA . SER A 1 276 ? -0.099 -5.935 -17.292 1.00 81.19 276 SER A CA 1
ATOM 2243 C C . SER A 1 276 ? 1.398 -5.959 -17.627 1.00 81.19 276 SER A C 1
ATOM 2245 O O . SER A 1 276 ? 2.204 -5.383 -16.888 1.00 81.19 276 SER A O 1
ATOM 2247 N N . PRO A 1 277 ? 1.814 -6.628 -18.717 1.00 74.75 277 PRO A N 1
ATOM 2248 C CA . PRO A 1 277 ? 3.214 -6.644 -19.118 1.00 74.75 277 PRO A CA 1
ATOM 2249 C C . PRO A 1 277 ? 3.816 -5.238 -19.244 1.00 74.75 277 PRO A C 1
ATOM 2251 O O . PRO A 1 277 ? 4.919 -5.038 -18.755 1.00 74.75 277 PRO A O 1
ATOM 2254 N N . SER A 1 278 ? 3.101 -4.248 -19.789 1.00 82.75 278 SER A N 1
ATOM 2255 C CA . SER A 1 278 ? 3.611 -2.871 -19.951 1.00 82.75 278 SER A CA 1
ATOM 2256 C C . SER A 1 278 ? 3.957 -2.137 -18.645 1.00 82.75 278 SER A C 1
ATOM 2258 O O . SER A 1 278 ? 4.723 -1.167 -18.669 1.00 82.75 278 SER A O 1
ATOM 2260 N N . GLU A 1 279 ? 3.428 -2.586 -17.504 1.00 86.44 279 GLU A N 1
ATOM 2261 C CA . GLU A 1 279 ? 3.669 -1.990 -16.183 1.00 86.44 279 GLU A CA 1
ATOM 2262 C C . GLU A 1 279 ? 4.929 -2.514 -15.478 1.00 86.44 279 GLU A C 1
ATOM 2264 O O . GLU A 1 279 ? 5.314 -1.951 -14.448 1.00 86.44 279 GLU A O 1
ATOM 2269 N N . TYR A 1 280 ? 5.546 -3.594 -15.968 1.00 87.00 280 TYR A N 1
ATOM 2270 C CA . TYR A 1 280 ? 6.808 -4.092 -15.415 1.00 87.00 280 TYR A CA 1
ATOM 2271 C C . TYR A 1 280 ? 7.998 -3.286 -15.951 1.00 87.00 280 TYR A C 1
ATOM 2273 O O . TYR A 1 280 ? 7.931 -2.641 -16.997 1.00 87.00 280 TYR A O 1
ATOM 2281 N N . TYR A 1 281 ? 9.113 -3.329 -15.224 1.00 88.81 281 TYR A N 1
ATOM 2282 C CA . TYR A 1 281 ? 10.324 -2.603 -15.606 1.00 88.81 281 TYR A CA 1
ATOM 2283 C C . TYR A 1 281 ? 11.278 -3.495 -16.404 1.00 88.81 281 TYR A C 1
ATOM 2285 O O . TYR A 1 281 ? 11.420 -4.688 -16.136 1.00 88.81 281 TYR A O 1
ATOM 2293 N N . ALA A 1 282 ? 11.968 -2.914 -17.379 1.00 86.81 282 ALA A N 1
ATOM 2294 C CA . ALA A 1 282 ? 13.021 -3.609 -18.107 1.00 86.81 282 ALA A CA 1
ATOM 2295 C C . ALA A 1 282 ? 14.362 -3.418 -17.374 1.00 86.81 282 ALA A C 1
ATOM 2297 O O . ALA A 1 282 ? 14.742 -2.278 -17.105 1.00 86.81 282 ALA A O 1
ATOM 2298 N N . PRO A 1 283 ? 15.100 -4.488 -17.044 1.00 84.75 283 PRO A N 1
ATOM 2299 C CA . PRO A 1 283 ? 16.341 -4.386 -16.279 1.00 84.75 283 PRO A CA 1
ATOM 2300 C C . PRO A 1 283 ? 17.488 -3.752 -17.083 1.00 84.75 283 PRO A C 1
ATOM 2302 O O . PRO A 1 283 ? 17.604 -4.007 -18.286 1.00 84.75 283 PRO A O 1
ATOM 2305 N N . PRO A 1 284 ? 18.396 -2.996 -16.437 1.00 86.12 284 PRO A N 1
ATOM 2306 C CA . PRO A 1 284 ? 19.524 -2.348 -17.113 1.00 86.12 284 PRO A CA 1
ATOM 2307 C C . PRO A 1 284 ? 20.488 -3.350 -17.773 1.00 86.12 284 PRO A C 1
ATOM 2309 O O . PRO A 1 284 ? 21.121 -3.031 -18.780 1.00 86.12 284 PRO A O 1
ATOM 2312 N N . GLN A 1 285 ? 20.524 -4.601 -17.300 1.00 83.06 285 GLN A N 1
ATOM 2313 C CA . GLN A 1 285 ? 21.370 -5.666 -17.850 1.00 83.06 285 GLN A CA 1
ATOM 2314 C C . GLN A 1 285 ? 21.063 -5.976 -19.323 1.00 83.06 285 GLN A C 1
ATOM 2316 O O . GLN A 1 285 ? 21.938 -6.468 -20.036 1.00 83.06 285 GLN A O 1
ATOM 2321 N N . LEU A 1 286 ? 19.866 -5.639 -19.820 1.00 72.62 286 LEU A N 1
ATOM 2322 C CA . LEU A 1 286 ? 19.560 -5.710 -21.253 1.00 72.62 286 LEU A CA 1
ATOM 2323 C C . LEU A 1 286 ? 20.434 -4.755 -22.073 1.00 72.62 286 LEU A C 1
ATOM 2325 O O . LEU A 1 286 ? 20.843 -5.096 -23.172 1.00 72.62 286 LEU A O 1
ATOM 2329 N N . LEU A 1 287 ? 20.832 -3.601 -21.547 1.00 77.00 287 LEU A N 1
ATOM 2330 C CA . LEU A 1 287 ? 21.792 -2.721 -22.220 1.00 77.00 287 LEU A CA 1
ATOM 2331 C C . LEU A 1 287 ? 23.253 -3.058 -21.889 1.00 77.00 287 LEU A C 1
ATOM 2333 O O . LEU A 1 287 ? 24.155 -2.443 -22.446 1.00 77.00 287 LEU A O 1
ATOM 2337 N N . GLY A 1 288 ? 23.507 -4.070 -21.053 1.00 78.56 288 GLY A N 1
ATOM 2338 C CA . GLY A 1 288 ? 24.827 -4.284 -20.451 1.00 78.56 288 GLY A CA 1
ATOM 2339 C C . GLY A 1 288 ? 25.156 -3.243 -19.374 1.00 78.56 288 GLY A C 1
ATOM 2340 O O . GLY A 1 288 ? 26.317 -3.085 -19.014 1.00 78.56 288 GLY A O 1
ATOM 2341 N N . GLU A 1 289 ? 24.145 -2.526 -18.881 1.00 83.75 289 GLU A N 1
ATOM 2342 C CA . GLU A 1 289 ? 24.263 -1.577 -17.778 1.00 83.75 289 GLU A CA 1
ATOM 2343 C C . GLU A 1 289 ? 23.976 -2.291 -16.443 1.00 83.75 289 GLU A C 1
ATOM 2345 O O . GLU A 1 289 ? 23.212 -3.257 -16.382 1.00 83.75 289 GLU A O 1
ATOM 2350 N N . GLU A 1 290 ? 24.555 -1.800 -15.347 1.00 81.19 290 GLU A N 1
ATOM 2351 C CA . GLU A 1 290 ? 24.297 -2.334 -13.997 1.00 81.19 290 GLU A CA 1
ATOM 2352 C C . GLU A 1 290 ? 23.374 -1.434 -13.166 1.00 81.19 290 GLU A C 1
ATOM 2354 O O . GLU A 1 290 ? 22.821 -1.867 -12.154 1.00 81.19 290 GLU A O 1
ATOM 2359 N N . THR A 1 291 ? 23.184 -0.182 -13.585 1.00 88.19 291 THR A N 1
ATOM 2360 C CA . THR A 1 291 ? 22.551 0.851 -12.766 1.00 88.19 291 THR A CA 1
ATOM 2361 C C . THR A 1 291 ? 21.118 1.138 -13.191 1.00 88.19 291 THR A C 1
ATOM 2363 O O . THR A 1 291 ? 20.805 1.382 -14.355 1.00 88.19 291 THR A O 1
ATOM 2366 N N . TRP A 1 292 ? 20.226 1.147 -12.204 1.00 93.12 292 TRP A N 1
ATOM 2367 C CA . TRP A 1 292 ? 18.845 1.576 -12.378 1.00 93.12 292 TRP A CA 1
ATOM 2368 C C . TRP A 1 292 ? 18.740 3.106 -12.391 1.00 93.12 292 TRP A C 1
ATOM 2370 O O . TRP A 1 292 ? 19.382 3.791 -11.594 1.00 93.12 292 TRP A O 1
ATOM 2380 N N . ARG A 1 293 ? 17.879 3.643 -13.258 1.00 94.44 293 ARG A N 1
ATOM 2381 C CA . ARG A 1 293 ? 17.608 5.077 -13.419 1.00 94.44 293 ARG A CA 1
ATOM 2382 C C . ARG A 1 293 ? 16.198 5.413 -12.916 1.00 94.44 293 ARG A C 1
ATOM 2384 O O . ARG A 1 293 ? 15.225 4.955 -13.514 1.00 94.44 293 ARG A O 1
ATOM 2391 N N . PRO A 1 294 ? 16.048 6.192 -11.834 1.00 95.81 294 PRO A N 1
ATOM 2392 C CA . PRO A 1 294 ? 14.726 6.561 -11.341 1.00 95.81 294 PRO A CA 1
ATOM 2393 C C . PRO A 1 294 ? 14.024 7.522 -12.311 1.00 95.81 294 PRO A C 1
ATOM 2395 O O . PRO A 1 294 ? 14.633 8.469 -12.808 1.00 95.81 294 PRO A O 1
ATOM 2398 N N . VAL A 1 295 ? 12.732 7.297 -12.543 1.00 97.06 295 VAL A N 1
ATOM 2399 C CA . VAL A 1 295 ? 11.833 8.183 -13.292 1.00 97.06 295 VAL A CA 1
ATOM 2400 C C . VAL A 1 295 ? 10.597 8.439 -12.439 1.00 97.06 295 VAL A C 1
ATOM 2402 O O . VAL A 1 295 ? 9.931 7.500 -12.009 1.00 97.06 295 VAL A O 1
ATOM 2405 N N . ASN A 1 296 ? 10.276 9.706 -12.186 1.00 97.56 296 ASN A N 1
ATOM 2406 C CA . ASN A 1 296 ? 9.127 10.069 -11.358 1.00 97.56 296 ASN A CA 1
ATOM 2407 C C . ASN A 1 296 ? 7.815 9.544 -11.956 1.00 97.56 296 ASN A C 1
ATOM 2409 O O . ASN A 1 296 ? 7.566 9.693 -13.152 1.00 97.56 296 ASN A O 1
ATOM 2413 N N . TYR A 1 297 ? 6.964 8.966 -11.113 1.00 96.69 297 TYR A N 1
ATOM 2414 C CA . TYR A 1 297 ? 5.574 8.696 -11.462 1.00 96.69 297 TYR A CA 1
ATOM 2415 C C . TYR A 1 297 ? 4.764 10.002 -11.503 1.00 96.69 297 TYR A C 1
ATOM 2417 O O . TYR A 1 297 ? 4.941 10.878 -10.654 1.00 96.69 297 TYR A O 1
ATOM 2425 N N . SER A 1 298 ? 3.863 10.134 -12.477 1.00 93.62 298 SER A N 1
ATOM 2426 C CA . SER A 1 298 ? 2.971 11.292 -12.604 1.00 93.62 298 SER A CA 1
ATOM 2427 C C . SER A 1 298 ? 1.643 11.001 -11.891 1.00 93.62 298 SER A C 1
ATOM 2429 O O . SER A 1 298 ? 0.874 10.165 -12.358 1.00 93.62 298 SER A O 1
ATOM 2431 N N . PHE A 1 299 ? 1.422 11.645 -10.736 1.00 90.19 299 PHE A N 1
ATOM 2432 C CA . PHE A 1 299 ? 0.239 11.475 -9.871 1.00 90.19 299 PHE A CA 1
ATOM 2433 C C . PHE A 1 299 ? -0.905 12.444 -10.170 1.00 90.19 299 PHE A C 1
ATOM 2435 O O . PHE A 1 299 ? -0.612 13.601 -10.549 1.00 90.19 299 PHE A O 1
#

Mean predicted aligned error: 8.58 Å

Sequence (299 aa):
MTAETKPVKCWHVKRTGVNNDHIWVIDDGGPSYLIKGNWARMPINREEKRSNPRDDFATYFGKNKTLIEPCSLGIGQYHPRIYRPHTSPRVEDAYRREHASSLQAARNLLIRMKDVFRFIEPVSQNCGTYGHELRQLLILACTEVESSCKAVLKANGYSAKPESKWNTADYVKLLIPLRLSEWEVALRYHPDFPSFKPFDKWDTSQPTQSLDWYNAYNAVKHDRESAFTKATLYNMISAMGGAFVLVHAQFGQFGYQSMQVTETDEFYVKSLPSWSPSEYYAPPQLLGEETWRPVNYSF

Radius of gyration: 21.88 Å; Cα contacts (8 Å, |Δi|>4): 495; chains: 1; bounding box: 42×45×73 Å